Protein AF-0000000069552627 (afdb_homodimer)

Radius of gyration: 21.34 Å; Cα contacts (8 Å, |Δi|>4): 220; chains: 2; bounding box: 32×70×34 Å

Solvent-accessible surface area (backbone atoms only — not comparable to full-atom values): 12760 Å² total; per-residue (Å²): 133,79,72,45,69,69,44,50,50,46,43,47,53,51,44,44,67,75,66,51,50,62,68,59,50,42,51,56,43,34,72,68,47,46,91,66,36,77,48,50,28,58,49,42,53,52,48,50,33,66,66,38,87,72,52,61,59,86,72,48,80,53,94,79,60,74,70,79,60,82,32,76,62,51,48,49,49,55,51,48,48,52,68,72,33,89,87,67,45,62,62,52,51,12,60,42,44,70,46,53,53,67,57,46,48,60,68,78,102,134,78,72,46,69,69,43,49,49,46,41,48,52,52,44,44,69,74,66,50,49,63,69,56,49,42,53,56,43,34,70,66,47,47,91,67,36,78,49,52,27,59,51,43,52,52,48,51,32,65,67,41,82,73,53,63,59,86,71,50,82,53,94,80,62,74,71,80,60,83,33,75,62,51,47,49,48,53,51,48,49,52,66,72,35,88,87,64,46,61,63,53,50,12,60,41,45,71,46,55,54,65,57,46,48,60,67,77,102

Structure (mmCIF, N/CA/C/O backbone):
data_AF-0000000069552627-model_v1
#
loop_
_entity.id
_entity.type
_entity.pdbx_description
1 polymer 'Mos1 transposase HTH domain-containing protein'
#
loop_
_atom_site.group_PDB
_atom_site.id
_atom_site.type_symbol
_atom_site.label_atom_id
_atom_site.label_alt_id
_atom_site.label_comp_id
_atom_site.label_asym_id
_atom_site.label_entity_id
_atom_site.label_seq_id
_atom_site.pdbx_PDB_ins_code
_atom_site.Cartn_x
_atom_site.Cartn_y
_atom_site.Cartn_z
_atom_site.occupancy
_atom_site.B_iso_or_equiv
_atom_site.auth_seq_id
_atom_site.auth_comp_id
_atom_site.auth_asym_id
_atom_site.auth_atom_id
_atom_site.pdbx_PDB_model_num
ATOM 1 N N . MET A 1 1 ? 6.473 -7.008 9.039 1 82.56 1 MET A N 1
ATOM 2 C CA . MET A 1 1 ? 6.031 -5.887 8.219 1 82.56 1 MET A CA 1
ATOM 3 C C . MET A 1 1 ? 7.078 -4.777 8.203 1 82.56 1 MET A C 1
ATOM 5 O O . MET A 1 1 ? 7.762 -4.547 9.195 1 82.56 1 MET A O 1
ATOM 9 N N . ASP A 1 2 ? 7.375 -4.203 7.043 1 87.31 2 ASP A N 1
ATOM 10 C CA . ASP A 1 2 ? 8.312 -3.102 6.859 1 87.31 2 ASP A CA 1
ATOM 11 C C . ASP A 1 2 ? 7.672 -1.768 7.238 1 87.31 2 ASP A C 1
ATOM 13 O O . ASP A 1 2 ? 6.738 -1.31 6.578 1 87.31 2 ASP A O 1
ATOM 17 N N . PHE A 1 3 ? 8.203 -1.155 8.344 1 89.44 3 PHE A N 1
ATOM 18 C CA . PHE A 1 3 ? 7.602 0.06 8.883 1 89.44 3 PHE A CA 1
ATOM 19 C C . PHE A 1 3 ? 8.406 1.288 8.469 1 89.44 3 PHE A C 1
ATOM 21 O O . PHE A 1 3 ? 8.148 2.395 8.945 1 89.44 3 PHE A O 1
ATOM 28 N N . SER A 1 4 ? 9.289 1.076 7.59 1 92.5 4 SER A N 1
ATOM 29 C CA . SER A 1 4 ? 10.164 2.176 7.195 1 92.5 4 SER A CA 1
ATOM 30 C C . SER A 1 4 ? 9.383 3.293 6.516 1 92.5 4 SER A C 1
ATOM 32 O O . SER A 1 4 ? 8.297 3.061 5.984 1 92.5 4 SER A O 1
ATOM 34 N N . ARG A 1 5 ? 9.984 4.52 6.535 1 90.44 5 ARG A N 1
ATOM 35 C CA . ARG A 1 5 ? 9.367 5.672 5.883 1 90.44 5 ARG A CA 1
ATOM 36 C C . ARG A 1 5 ? 9.164 5.41 4.395 1 90.44 5 ARG A C 1
ATOM 38 O O . ARG A 1 5 ? 8.141 5.793 3.828 1 90.44 5 ARG A O 1
ATOM 45 N N . SER A 1 6 ? 10.203 4.777 3.846 1 91.81 6 SER A N 1
ATOM 46 C CA . SER A 1 6 ? 10.117 4.48 2.42 1 91.81 6 SER A CA 1
ATOM 47 C C . SER A 1 6 ? 8.961 3.537 2.119 1 91.81 6 SER A C 1
ATOM 49 O O . SER A 1 6 ? 8.234 3.73 1.144 1 91.81 6 SER A O 1
ATOM 51 N N . ALA A 1 7 ? 8.75 2.555 2.945 1 93.75 7 ALA A N 1
ATOM 52 C CA . ALA A 1 7 ? 7.641 1.615 2.777 1 93.75 7 ALA A CA 1
ATOM 53 C C . ALA A 1 7 ? 6.297 2.322 2.91 1 93.75 7 ALA A C 1
ATOM 55 O O . ALA A 1 7 ? 5.391 2.1 2.105 1 93.75 7 ALA A O 1
ATOM 56 N N . GLN A 1 8 ? 6.238 3.16 3.879 1 95.69 8 GLN A N 1
ATOM 57 C CA . GLN A 1 8 ? 4.973 3.855 4.105 1 95.69 8 GLN A CA 1
ATOM 58 C C . GLN A 1 8 ? 4.664 4.816 2.959 1 95.69 8 GLN A C 1
ATOM 60 O O . GLN A 1 8 ? 3.502 4.98 2.582 1 95.69 8 GLN A O 1
ATOM 65 N N . ARG A 1 9 ? 5.703 5.395 2.41 1 93.19 9 ARG A N 1
ATOM 66 C CA . ARG A 1 9 ? 5.492 6.25 1.244 1 93.19 9 ARG A CA 1
ATOM 67 C C . ARG A 1 9 ? 4.934 5.449 0.073 1 93.19 9 ARG A C 1
ATOM 69 O O . ARG A 1 9 ? 4.07 5.938 -0.662 1 93.19 9 ARG A O 1
ATOM 76 N N . THR A 1 10 ? 5.418 4.23 -0.067 1 94.81 10 THR A N 1
ATOM 77 C CA . THR A 1 10 ? 4.914 3.346 -1.108 1 94.81 10 THR A CA 1
ATOM 78 C C . THR A 1 10 ? 3.43 3.057 -0.9 1 94.81 10 THR A C 1
ATOM 80 O O . THR A 1 10 ? 2.65 3.072 -1.854 1 94.81 10 THR A O 1
ATOM 83 N N . VAL A 1 11 ? 3.053 2.824 0.255 1 97.06 11 VAL A N 1
ATOM 84 C CA . VAL A 1 11 ? 1.663 2.539 0.6 1 97.06 11 VAL A CA 1
ATOM 85 C C . VAL A 1 11 ? 0.797 3.764 0.311 1 97.06 11 VAL A C 1
ATOM 87 O O . VAL A 1 11 ? -0.294 3.641 -0.252 1 97.06 11 VAL A O 1
ATOM 90 N N . ILE A 1 12 ? 1.32 5.004 0.637 1 94.81 12 ILE A N 1
ATOM 91 C CA . ILE A 1 12 ? 0.588 6.234 0.358 1 94.81 12 ILE A CA 1
ATOM 92 C C . ILE A 1 12 ? 0.344 6.359 -1.145 1 94.81 12 ILE A C 1
ATOM 94 O O . ILE A 1 12 ? -0.77 6.668 -1.575 1 94.81 12 ILE A O 1
ATOM 98 N N . GLN A 1 13 ? 1.341 6.09 -1.901 1 94.69 13 GLN A N 1
ATOM 99 C CA . GLN A 1 13 ? 1.238 6.188 -3.354 1 94.69 13 GLN A CA 1
ATOM 100 C C . GLN A 1 13 ? 0.184 5.23 -3.898 1 94.69 13 GLN A C 1
ATOM 102 O O . GLN A 1 13 ? -0.601 5.594 -4.777 1 94.69 13 GLN A O 1
ATOM 107 N N . PHE A 1 14 ? 0.115 4.066 -3.352 1 96 14 PHE A N 1
ATOM 108 C CA . PHE A 1 14 ? -0.833 3.051 -3.791 1 96 14 PHE A CA 1
ATOM 109 C C . PHE A 1 14 ? -2.26 3.443 -3.424 1 96 14 PHE A C 1
ATOM 111 O O . PHE A 1 14 ? -3.158 3.396 -4.266 1 96 14 PHE A O 1
ATOM 118 N N . LEU A 1 15 ? -2.463 3.822 -2.201 1 96.88 15 LEU A N 1
ATOM 119 C CA . LEU A 1 15 ? -3.801 4.156 -1.728 1 96.88 15 LEU A CA 1
ATOM 120 C C . LEU A 1 15 ? -4.32 5.414 -2.414 1 96.88 15 LEU A C 1
ATOM 122 O O . LEU A 1 15 ? -5.52 5.527 -2.689 1 96.88 15 LEU A O 1
ATOM 126 N N . ARG A 1 16 ? -3.42 6.363 -2.684 1 91.94 16 ARG A N 1
ATOM 127 C CA . ARG A 1 16 ? -3.809 7.527 -3.469 1 91.94 16 ARG A CA 1
ATOM 128 C C . ARG A 1 16 ? -4.293 7.117 -4.855 1 91.94 16 ARG A C 1
ATOM 130 O O . ARG A 1 16 ? -5.305 7.625 -5.344 1 91.94 16 ARG A O 1
ATOM 137 N N . ALA A 1 17 ? -3.543 6.266 -5.422 1 93.81 17 ALA A N 1
ATOM 138 C CA . ALA A 1 17 ? -3.887 5.801 -6.762 1 93.81 17 ALA A CA 1
ATOM 139 C C . ALA A 1 17 ? -5.246 5.105 -6.766 1 93.81 17 ALA A C 1
ATOM 141 O O . ALA A 1 17 ? -5.945 5.109 -7.781 1 93.81 17 ALA A O 1
ATOM 142 N N . GLU A 1 18 ? -5.602 4.465 -5.68 1 95.06 18 GLU A N 1
ATOM 143 C CA . GLU A 1 18 ? -6.918 3.844 -5.551 1 95.06 18 GLU A CA 1
ATOM 144 C C . GLU A 1 18 ? -8.016 4.898 -5.41 1 95.06 18 GLU A C 1
ATOM 146 O O . GLU A 1 18 ? -9.203 4.574 -5.438 1 95.06 18 GLU A O 1
ATOM 151 N N . GLY A 1 19 ? -7.609 6.16 -5.164 1 89.25 19 GLY A N 1
ATOM 152 C CA . GLY A 1 19 ? -8.562 7.258 -5.062 1 89.25 19 GLY A CA 1
ATOM 153 C C . GLY A 1 19 ? -8.914 7.605 -3.627 1 89.25 19 GLY A C 1
ATOM 154 O O . GLY A 1 19 ? -9.883 8.328 -3.381 1 89.25 19 GLY A O 1
ATOM 155 N N . GLU A 1 20 ? -8.156 7.086 -2.744 1 90.94 20 GLU A N 1
ATOM 156 C CA . GLU A 1 20 ? -8.484 7.328 -1.343 1 90.94 20 GLU A CA 1
ATOM 157 C C . GLU A 1 20 ? -8.102 8.75 -0.924 1 90.94 20 GLU A C 1
ATOM 159 O O . GLU A 1 20 ? -7.059 9.266 -1.339 1 90.94 20 GLU A O 1
ATOM 164 N N . HIS A 1 21 ? -8.875 9.328 0.009 1 85.38 21 HIS A N 1
ATOM 165 C CA . HIS A 1 21 ? -8.578 10.625 0.602 1 85.38 21 HIS A CA 1
ATOM 166 C C . HIS A 1 21 ? -7.617 10.492 1.776 1 85.38 21 HIS A C 1
ATOM 168 O O . HIS A 1 21 ? -7.461 9.398 2.332 1 85.38 21 HIS A O 1
ATOM 174 N N . VAL A 1 22 ? -7.02 11.609 2.098 1 83.81 22 VAL A N 1
ATOM 175 C CA . VAL A 1 22 ? -5.973 11.648 3.113 1 83.81 22 VAL A CA 1
ATOM 176 C C . VAL A 1 22 ? -6.5 11.062 4.422 1 83.81 22 VAL A C 1
ATOM 178 O O . VAL A 1 22 ? -5.805 10.297 5.094 1 83.81 22 VAL A O 1
ATOM 181 N N . SER A 1 23 ? -7.695 11.398 4.734 1 83.94 23 SER A N 1
ATOM 182 C CA . SER A 1 23 ? -8.266 10.922 5.992 1 83.94 23 SER A CA 1
ATOM 183 C C . SER A 1 23 ? -8.375 9.406 6.012 1 83.94 23 SER A C 1
ATOM 185 O O . SER A 1 23 ? -8.07 8.766 7.023 1 83.94 23 SER A O 1
ATOM 187 N N . GLN A 1 24 ? -8.852 8.828 4.93 1 90.94 24 GLN A N 1
ATOM 188 C CA . GLN A 1 24 ? -8.984 7.383 4.828 1 90.94 24 GLN A CA 1
ATOM 189 C C . GLN A 1 24 ? -7.621 6.703 4.789 1 90.94 24 GLN A C 1
ATOM 191 O O . GLN A 1 24 ? -7.43 5.645 5.395 1 90.94 24 GLN A O 1
ATOM 196 N N . ILE A 1 25 ? -6.668 7.34 4.09 1 95 25 ILE A N 1
ATOM 197 C CA . ILE A 1 25 ? -5.312 6.805 4.035 1 95 25 ILE A CA 1
ATOM 198 C C . ILE A 1 25 ? -4.719 6.75 5.441 1 95 25 ILE A C 1
ATOM 200 O O . ILE A 1 25 ? -4.184 5.723 5.855 1 95 25 ILE A O 1
ATOM 204 N N . TYR A 1 26 ? -4.891 7.816 6.184 1 90.62 26 TYR A N 1
ATOM 205 C CA . TYR A 1 26 ? -4.352 7.883 7.535 1 90.62 26 TYR A CA 1
ATOM 206 C C . TYR A 1 26 ? -4.977 6.816 8.43 1 90.62 26 TYR A C 1
ATOM 208 O O . TYR A 1 26 ? -4.273 6.125 9.164 1 90.62 26 TYR A O 1
ATOM 216 N N . ARG A 1 27 ? -6.234 6.676 8.359 1 93.75 27 ARG A N 1
ATOM 217 C CA . ARG A 1 27 ? -6.941 5.703 9.188 1 93.75 27 ARG A CA 1
ATOM 218 C C . ARG A 1 27 ? -6.438 4.289 8.922 1 93.75 27 ARG A C 1
ATOM 220 O O . ARG A 1 27 ? -6.113 3.555 9.859 1 93.75 27 ARG A O 1
ATOM 227 N N . ARG A 1 28 ? -6.359 3.955 7.66 1 96.25 28 ARG A N 1
ATOM 228 C CA . ARG A 1 28 ? -5.93 2.619 7.258 1 96.25 28 ARG A CA 1
ATOM 229 C C . ARG A 1 28 ? -4.488 2.359 7.672 1 96.25 28 ARG A C 1
ATOM 231 O O . ARG A 1 28 ? -4.172 1.297 8.211 1 96.25 28 ARG A O 1
ATOM 238 N N . MET A 1 29 ? -3.641 3.344 7.469 1 96.69 29 MET A N 1
ATOM 239 C CA . MET A 1 29 ? -2.232 3.188 7.82 1 96.69 29 MET A CA 1
ATOM 240 C C . MET A 1 29 ? -2.053 3.119 9.336 1 96.69 29 MET A C 1
ATOM 242 O O . MET A 1 29 ? -1.238 2.34 9.828 1 96.69 29 MET A O 1
ATOM 246 N N . LYS A 1 30 ? -2.816 3.922 10.055 1 93.5 30 LYS A N 1
ATOM 247 C CA . LYS A 1 30 ? -2.719 3.93 11.508 1 93.5 30 LYS A CA 1
ATOM 248 C C . LYS A 1 30 ? -3.141 2.584 12.094 1 93.5 30 LYS A C 1
ATOM 250 O O . LYS A 1 30 ? -2.547 2.109 13.062 1 93.5 30 LYS A O 1
ATOM 255 N N . GLU A 1 31 ? -4.117 2.023 11.539 1 95.69 31 GLU A N 1
ATOM 256 C CA . GLU A 1 31 ? -4.574 0.712 11.984 1 95.69 31 GLU A CA 1
ATOM 257 C C . GLU A 1 31 ? -3.494 -0.348 11.789 1 95.69 31 GLU A C 1
ATOM 259 O O . GLU A 1 31 ? -3.338 -1.247 12.617 1 95.69 31 GLU A O 1
ATOM 264 N N . VAL A 1 32 ? -2.775 -0.215 10.719 1 95.25 32 VAL A N 1
ATOM 265 C CA . VAL A 1 32 ? -1.799 -1.236 10.359 1 95.25 32 VAL A CA 1
ATOM 266 C C . VAL A 1 32 ? -0.466 -0.942 11.039 1 95.25 32 VAL A C 1
ATOM 268 O O . VAL A 1 32 ? 0.154 -1.838 11.617 1 95.25 32 VAL A O 1
ATOM 271 N N . TYR A 1 33 ? -0.03 0.276 11.008 1 95.06 33 TYR A N 1
ATOM 272 C CA . TYR A 1 33 ? 1.309 0.625 11.477 1 95.06 33 TYR A CA 1
ATOM 273 C C . TYR A 1 33 ? 1.289 1.032 12.945 1 95.06 33 TYR A C 1
ATOM 275 O O . TYR A 1 33 ? 2.336 1.082 13.594 1 95.06 33 TYR A O 1
ATOM 283 N N . GLY A 1 34 ? 0.093 1.379 13.516 1 93.44 34 GLY A N 1
ATOM 284 C CA . GLY A 1 34 ? -0.001 1.764 14.914 1 93.44 34 GLY A CA 1
ATOM 285 C C . GLY A 1 34 ? 0.801 3.008 15.242 1 93.44 34 GLY A C 1
ATOM 286 O O . GLY A 1 34 ? 0.663 4.035 14.578 1 93.44 34 GLY A O 1
ATOM 287 N N . GLU A 1 35 ? 1.738 2.908 16.219 1 91.25 35 GLU A N 1
ATOM 288 C CA . GLU A 1 35 ? 2.502 4.051 16.703 1 91.25 35 GLU A CA 1
ATOM 289 C C . GLU A 1 35 ? 3.613 4.43 15.734 1 91.25 35 GLU A C 1
ATOM 291 O O . GLU A 1 35 ? 4.16 5.531 15.805 1 91.25 35 GLU A O 1
ATOM 296 N N . GLN A 1 36 ? 3.938 3.559 14.828 1 92.88 36 GLN A N 1
ATOM 297 C CA . GLN A 1 36 ? 5.016 3.801 13.875 1 92.88 36 GLN A CA 1
ATOM 298 C C . GLN A 1 36 ? 4.492 4.461 12.602 1 92.88 36 GLN A C 1
ATOM 300 O O . GLN A 1 36 ? 5.254 4.711 11.664 1 92.88 36 GLN A O 1
ATOM 305 N N . CYS A 1 37 ? 3.219 4.754 12.672 1 93.88 37 CYS A N 1
ATOM 306 C CA . CYS A 1 37 ? 2.6 5.363 11.5 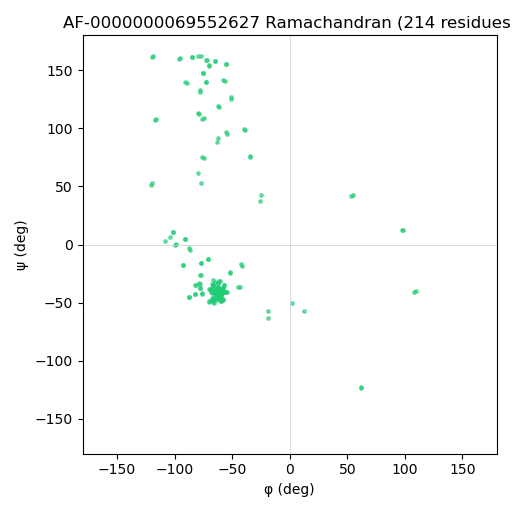1 93.88 37 CYS A CA 1
ATOM 307 C C . CYS A 1 37 ? 3.051 6.809 11.328 1 93.88 37 CYS A C 1
ATOM 309 O O . CYS A 1 37 ? 3.137 7.555 12.305 1 93.88 37 CYS A O 1
ATOM 311 N N . LEU A 1 38 ? 3.297 7.207 10.047 1 89.75 38 LEU A N 1
ATOM 312 C CA . LEU A 1 38 ? 3.525 8.609 9.727 1 89.75 38 LEU A CA 1
ATOM 313 C C . LEU A 1 38 ? 2.361 9.477 10.211 1 89.75 38 LEU A C 1
ATOM 315 O O . LEU A 1 38 ? 1.224 9 10.281 1 89.75 38 LEU A O 1
ATOM 319 N N . SER A 1 39 ? 2.656 10.695 10.438 1 82.19 39 SER A N 1
ATOM 320 C CA . SER A 1 39 ? 1.612 11.625 10.859 1 82.19 39 SER A CA 1
ATOM 321 C C . SER A 1 39 ? 0.664 11.953 9.711 1 82.19 39 SER A C 1
ATOM 323 O O . SER A 1 39 ? 1.031 11.828 8.539 1 82.19 39 SER A O 1
ATOM 325 N N . ARG A 1 40 ? -0.49 12.391 10.125 1 81.19 40 ARG A N 1
ATOM 326 C CA . ARG A 1 40 ? -1.478 12.797 9.125 1 81.19 40 ARG A CA 1
ATOM 327 C C . ARG A 1 40 ? -0.925 13.891 8.219 1 81.19 40 ARG A C 1
ATOM 329 O O . ARG A 1 40 ? -1.186 13.898 7.02 1 81.19 40 ARG A O 1
ATOM 336 N N . PHE A 1 41 ? -0.219 14.805 8.75 1 75.25 41 PHE A N 1
ATOM 337 C CA . PHE A 1 41 ? 0.363 15.906 7.984 1 75.25 41 PHE A CA 1
ATOM 338 C C . PHE A 1 41 ? 1.366 15.383 6.965 1 75.25 41 PHE A C 1
ATOM 340 O O . PHE A 1 41 ? 1.357 15.805 5.805 1 75.25 41 PHE A O 1
ATOM 347 N N . THR A 1 42 ? 2.242 14.484 7.441 1 80.44 42 THR A N 1
ATOM 348 C CA . THR A 1 42 ? 3.242 13.914 6.547 1 80.44 42 THR A CA 1
ATOM 349 C C . THR A 1 42 ? 2.572 13.141 5.414 1 80.44 42 THR A C 1
ATOM 351 O O . THR A 1 42 ? 2.988 13.234 4.258 1 80.44 42 THR A O 1
ATOM 354 N N . ILE A 1 43 ? 1.501 12.391 5.742 1 87.75 43 ILE A N 1
ATOM 355 C CA . ILE A 1 43 ? 0.75 11.648 4.73 1 87.75 43 ILE A CA 1
ATOM 356 C C . ILE A 1 43 ? 0.138 12.625 3.729 1 87.75 43 ILE A C 1
ATOM 358 O O . ILE A 1 43 ? 0.175 12.391 2.52 1 87.75 43 ILE A O 1
ATOM 362 N N . PHE A 1 44 ? -0.368 13.711 4.188 1 80.75 44 PHE A N 1
ATOM 363 C CA . PHE A 1 44 ? -0.931 14.742 3.328 1 80.75 44 PHE A CA 1
ATOM 364 C C . PHE A 1 44 ? 0.119 15.273 2.359 1 80.75 44 PHE A C 1
ATOM 366 O O . PHE A 1 44 ? -0.141 15.398 1.161 1 80.75 44 PHE A O 1
ATOM 373 N N . LEU A 1 45 ? 1.244 15.531 2.908 1 77.38 45 LEU A N 1
ATOM 374 C CA . LEU A 1 45 ? 2.311 16.094 2.086 1 77.38 45 LEU A CA 1
ATOM 375 C C . LEU A 1 45 ? 2.678 15.141 0.952 1 77.38 45 LEU A C 1
ATOM 377 O O . LEU A 1 45 ? 2.826 15.562 -0.197 1 77.38 45 LEU A O 1
ATOM 381 N N . TRP A 1 46 ? 2.863 13.898 1.296 1 85.12 46 TRP A N 1
ATOM 382 C CA . TRP A 1 46 ? 3.266 12.914 0.292 1 85.12 46 TRP A CA 1
ATOM 383 C C . TRP A 1 46 ? 2.135 12.656 -0.695 1 85.12 46 TRP A C 1
ATOM 385 O O . TRP A 1 46 ? 2.381 12.398 -1.877 1 85.12 46 TRP A O 1
ATOM 395 N N . ARG A 1 47 ? 0.939 12.625 -0.196 1 83.88 47 ARG A N 1
ATOM 396 C CA . ARG A 1 47 ? -0.191 12.477 -1.107 1 83.88 47 ARG A CA 1
ATOM 397 C C . ARG A 1 47 ? -0.213 13.602 -2.137 1 83.88 47 ARG A C 1
ATOM 399 O O . ARG A 1 47 ? -0.464 13.367 -3.32 1 83.88 47 ARG A O 1
ATOM 406 N N . GLN A 1 48 ? -0.06 14.805 -1.717 1 76.75 48 GLN A N 1
ATOM 407 C CA . GLN A 1 48 ? -0.002 15.953 -2.611 1 76.75 48 GLN A CA 1
ATOM 408 C C . GLN A 1 48 ? 1.144 15.812 -3.609 1 76.75 48 GLN A C 1
ATOM 410 O O . GLN A 1 48 ? 0.989 16.141 -4.789 1 76.75 48 GLN A O 1
ATOM 415 N N . ARG A 1 49 ? 2.221 15.359 -3.076 1 76.25 49 ARG A N 1
ATOM 416 C CA . ARG A 1 49 ? 3.396 15.18 -3.918 1 76.25 49 ARG A CA 1
ATOM 417 C C . ARG A 1 49 ? 3.107 14.211 -5.062 1 76.25 49 ARG A C 1
ATOM 419 O O . ARG A 1 49 ? 3.549 14.43 -6.191 1 76.25 49 ARG A O 1
ATOM 426 N N . TYR A 1 50 ? 2.451 13.172 -4.746 1 82.56 50 TYR A N 1
ATOM 427 C CA . TYR A 1 50 ? 2.182 12.148 -5.75 1 82.56 50 TYR A CA 1
ATOM 428 C C . TYR A 1 50 ? 1.05 12.578 -6.676 1 82.56 50 TYR A C 1
ATOM 430 O O . TYR A 1 50 ? 0.881 12.023 -7.762 1 82.56 50 TYR A O 1
ATOM 438 N N . GLU A 1 51 ? 0.231 13.398 -6.168 1 71.81 51 GLU A N 1
ATOM 439 C CA . GLU A 1 51 ? -0.768 13.977 -7.059 1 71.81 51 GLU A CA 1
ATOM 440 C C . GLU A 1 51 ? -0.117 14.883 -8.102 1 71.81 51 GLU A C 1
ATOM 442 O O . GLU A 1 51 ? -0.494 14.859 -9.273 1 71.81 51 GLU A O 1
ATOM 447 N N . ALA A 1 52 ? 0.75 15.766 -7.492 1 63.69 52 ALA A N 1
ATOM 448 C CA . ALA A 1 52 ? 1.391 16.734 -8.367 1 63.69 52 ALA A CA 1
ATOM 449 C C . ALA A 1 52 ? 2.566 16.109 -9.117 1 63.69 52 ALA A C 1
ATOM 451 O O . ALA A 1 52 ? 3.373 15.398 -8.523 1 63.69 52 ALA A O 1
ATOM 452 N N . GLY A 1 53 ? 2.59 15.07 -10.008 1 51.09 53 GLY A N 1
ATOM 453 C CA . GLY A 1 53 ? 3.824 14.641 -10.648 1 51.09 53 GLY A CA 1
ATOM 454 C C . GLY A 1 53 ? 5.039 15.422 -10.188 1 51.09 53 GLY A C 1
ATOM 455 O O . GLY A 1 53 ? 6.16 14.922 -10.227 1 51.09 53 GLY A O 1
ATOM 456 N N . ARG A 1 54 ? 5.125 16.734 -10.141 1 45.5 54 ARG A N 1
ATOM 457 C CA . ARG A 1 54 ? 6.277 17.641 -10.117 1 45.5 54 ARG A CA 1
ATOM 458 C C . ARG A 1 54 ? 6.438 18.281 -8.742 1 45.5 54 ARG A C 1
ATOM 460 O O . ARG A 1 54 ? 7.211 19.219 -8.586 1 45.5 54 ARG A O 1
ATOM 467 N N . VAL A 1 55 ? 5.645 17.938 -7.789 1 43.12 55 VAL A N 1
ATOM 468 C CA . VAL A 1 55 ? 5.895 18.891 -6.707 1 43.12 55 VAL A CA 1
ATOM 469 C C . VAL A 1 55 ? 7.223 18.562 -6.031 1 43.12 55 VAL A C 1
ATOM 471 O O . VAL A 1 55 ? 7.508 17.391 -5.742 1 43.12 55 VAL A O 1
ATOM 474 N N . ASN A 1 56 ? 8.164 19.281 -6.18 1 41.62 56 ASN A N 1
ATOM 475 C CA . ASN A 1 56 ? 9.508 19.234 -5.609 1 41.62 56 ASN A CA 1
ATOM 476 C C . ASN A 1 56 ? 9.469 19.203 -4.082 1 41.62 56 ASN A C 1
ATOM 478 O O . ASN A 1 56 ? 8.984 20.156 -3.455 1 41.62 56 ASN A O 1
ATOM 482 N N . ILE A 1 57 ? 9.562 17.953 -3.555 1 45.84 57 ILE A N 1
ATOM 483 C CA . ILE A 1 57 ? 9.633 17.734 -2.115 1 45.84 57 ILE A CA 1
ATOM 484 C C . ILE A 1 57 ? 10.617 18.719 -1.489 1 45.84 57 ILE A C 1
ATOM 486 O O . ILE A 1 57 ? 10.516 19.031 -0.301 1 45.84 57 ILE A O 1
ATOM 490 N N . LYS A 1 58 ? 11.703 18.969 -2.277 1 46.78 58 LYS A N 1
ATOM 491 C CA . LYS A 1 58 ? 12.695 19.891 -1.759 1 46.78 58 LYS A CA 1
ATOM 492 C C . LYS A 1 58 ? 12.039 21.109 -1.103 1 46.78 58 LYS A C 1
ATOM 494 O O . LYS A 1 58 ? 12.688 21.875 -0.39 1 46.78 58 LYS A O 1
ATOM 499 N N . ASP A 1 59 ? 10.875 21.203 -1.446 1 46.56 59 ASP A N 1
ATOM 500 C CA . ASP A 1 59 ? 10.227 22.344 -0.816 1 46.56 59 ASP A CA 1
ATOM 501 C C . ASP A 1 59 ? 9.648 21.969 0.547 1 46.56 59 ASP A C 1
ATOM 503 O O . ASP A 1 59 ? 9.07 22.812 1.237 1 46.56 59 ASP A O 1
ATOM 507 N N . PHE A 1 60 ? 9.812 20.688 0.804 1 48.41 60 PHE A N 1
ATOM 508 C CA . PHE A 1 60 ? 9.336 20.25 2.109 1 48.41 60 PHE A CA 1
ATOM 509 C C . PHE A 1 60 ? 10.328 20.625 3.203 1 48.41 60 PHE A C 1
ATOM 511 O O . PHE A 1 60 ? 11.539 20.469 3.031 1 48.41 60 PHE A O 1
ATOM 518 N N . PRO A 1 61 ? 9.828 21.188 4.266 1 46.53 61 PRO A N 1
ATOM 519 C CA . PRO A 1 61 ? 10.789 21.594 5.297 1 46.53 61 PRO A CA 1
ATOM 520 C C . PRO A 1 61 ? 11.562 20.406 5.879 1 46.53 61 PRO A C 1
ATOM 522 O O . PRO A 1 61 ? 11.016 19.312 5.984 1 46.53 61 PRO A O 1
ATOM 525 N N . ARG A 1 62 ? 12.875 20.297 5.793 1 42.59 62 ARG A N 1
ATOM 526 C CA . ARG A 1 62 ? 13.75 19.312 6.41 1 42.59 62 ARG A CA 1
ATOM 527 C C . ARG A 1 62 ? 13.609 19.328 7.926 1 42.59 62 ARG A C 1
ATOM 529 O O . ARG A 1 62 ? 13.305 20.359 8.523 1 42.59 62 ARG A O 1
ATOM 536 N N . PRO A 1 63 ? 13.672 18.016 8.477 1 40.06 63 PRO A N 1
ATOM 537 C CA . PRO A 1 63 ? 13.781 18.031 9.938 1 40.06 63 PRO A CA 1
ATOM 538 C C . PRO A 1 63 ? 14.906 18.938 10.438 1 40.06 63 PRO A C 1
ATOM 540 O O . PRO A 1 63 ? 16.016 18.922 9.883 1 40.06 63 PRO A O 1
ATOM 543 N N . GLY A 1 64 ? 14.578 19.891 11.375 1 41.25 64 GLY A N 1
ATOM 544 C CA . GLY A 1 64 ? 15.484 20.875 11.945 1 41.25 64 GLY A CA 1
ATOM 545 C C . GLY A 1 64 ? 15.234 22.281 11.445 1 41.25 64 GLY A C 1
ATOM 546 O O . GLY A 1 64 ? 15.844 23.234 11.93 1 41.25 64 GLY A O 1
ATOM 547 N N . GLN A 1 65 ? 14.984 22.375 10.227 1 44.44 65 GLN A N 1
ATOM 548 C CA . GLN A 1 65 ? 14.773 23.75 9.82 1 44.44 65 GLN A CA 1
ATOM 549 C C . GLN A 1 65 ? 13.562 24.359 10.516 1 44.44 65 GLN A C 1
ATOM 551 O O . GLN A 1 65 ? 12.469 23.781 10.484 1 44.44 65 GLN A O 1
ATOM 556 N N . ALA A 1 66 ? 13.727 24.891 11.578 1 42.31 66 ALA A N 1
ATOM 557 C CA . ALA A 1 66 ? 12.859 25.625 12.492 1 42.31 66 ALA A CA 1
ATOM 558 C C . ALA A 1 66 ? 11.609 26.125 11.773 1 42.31 66 ALA A C 1
ATOM 560 O O . ALA A 1 66 ? 10.555 26.312 12.391 1 42.31 66 ALA A O 1
ATOM 561 N N . HIS A 1 67 ? 11.609 26.969 10.609 1 43.5 67 HIS A N 1
ATOM 562 C CA . HIS A 1 67 ? 10.477 27.828 10.266 1 43.5 67 HIS A CA 1
ATOM 563 C C . HIS A 1 67 ? 9.32 27 9.703 1 43.5 67 HIS A C 1
ATOM 565 O O . HIS A 1 67 ? 9.484 26.281 8.719 1 43.5 67 HIS A O 1
ATOM 571 N N . VAL A 1 68 ? 8.641 26.297 10.602 1 47.84 68 VAL A N 1
ATOM 572 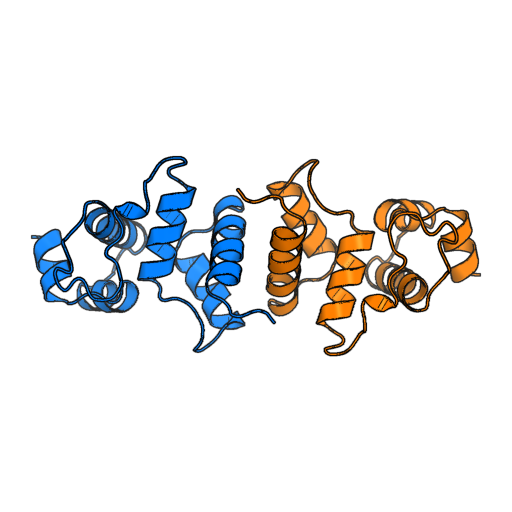C CA . VAL A 1 68 ? 7.355 25.797 10.102 1 47.84 68 VAL A CA 1
ATOM 573 C C . VAL A 1 68 ? 6.852 26.703 8.984 1 47.84 68 VAL A C 1
ATOM 575 O O . VAL A 1 68 ? 6.281 27.766 9.25 1 47.84 68 VAL A O 1
ATOM 578 N N . VAL A 1 69 ? 7.668 27.266 8.078 1 48.28 69 VAL A N 1
ATOM 579 C CA . VAL A 1 69 ? 7.277 28.094 6.938 1 48.28 69 VAL A CA 1
ATOM 580 C C . VAL A 1 69 ? 6.008 27.516 6.301 1 48.28 69 VAL A C 1
ATOM 582 O O . VAL A 1 69 ? 5.965 26.344 5.934 1 48.28 69 VAL A O 1
ATOM 585 N N . ILE A 1 70 ? 4.918 28.266 6.785 1 57.41 70 ILE A N 1
ATOM 586 C CA . ILE A 1 70 ? 3.695 28.203 5.988 1 57.41 70 ILE A CA 1
ATOM 587 C C . ILE A 1 70 ? 4.047 28.109 4.508 1 57.41 70 ILE A C 1
ATOM 589 O O . ILE A 1 70 ? 4.5 29.078 3.904 1 57.41 70 ILE A O 1
ATOM 593 N N . SER A 1 71 ? 4.453 27 4.164 1 66.12 71 SER A N 1
ATOM 594 C CA . SER A 1 71 ? 4.664 26.797 2.736 1 66.12 71 SER A CA 1
ATOM 595 C C . SER A 1 71 ? 3.34 26.578 2.008 1 66.12 71 SER A C 1
ATOM 597 O O . SER A 1 71 ? 2.283 26.5 2.639 1 66.12 71 SER A O 1
ATOM 599 N N . SER A 1 72 ? 3.488 26.781 0.717 1 71.62 72 SER A N 1
ATOM 600 C CA . SER A 1 72 ? 2.32 26.531 -0.118 1 71.62 72 SER A CA 1
ATOM 601 C C . SER A 1 72 ? 1.745 25.141 0.15 1 71.62 72 SER A C 1
ATOM 603 O O . SER A 1 72 ? 0.528 24.953 0.122 1 71.62 72 SER A O 1
ATOM 605 N N . ALA A 1 73 ? 2.625 24.328 0.637 1 69.31 73 ALA A N 1
ATOM 606 C CA . ALA A 1 73 ? 2.182 22.969 0.913 1 69.31 73 ALA A CA 1
ATOM 607 C C . ALA A 1 73 ? 1.349 22.906 2.189 1 69.31 73 ALA A C 1
ATOM 609 O O . ALA A 1 73 ? 0.324 22.234 2.24 1 69.31 73 ALA A O 1
ATOM 610 N N . THR A 1 74 ? 1.875 23.672 3.184 1 74.25 74 THR A N 1
ATOM 611 C CA . THR A 1 74 ? 1.147 23.688 4.445 1 74.25 74 THR A CA 1
ATOM 612 C C . THR A 1 74 ? -0.228 24.328 4.27 1 74.25 74 THR A C 1
ATOM 614 O O . THR A 1 74 ? -1.228 23.812 4.773 1 74.25 74 THR A O 1
ATOM 617 N N . ILE A 1 75 ? -0.198 25.344 3.523 1 76.31 75 ILE A N 1
ATOM 618 C CA . ILE A 1 75 ? -1.451 26.047 3.271 1 76.31 75 ILE A CA 1
ATOM 619 C C . ILE A 1 75 ? -2.424 25.125 2.545 1 76.31 75 ILE A C 1
ATOM 621 O O . ILE A 1 75 ? -3.596 25.031 2.92 1 76.31 75 ILE A O 1
ATOM 625 N N . SER A 1 76 ? -1.896 24.438 1.564 1 74.56 76 SER A N 1
ATOM 626 C CA . SER A 1 76 ? -2.727 23.516 0.795 1 74.56 76 SER A CA 1
ATOM 627 C C . SER A 1 76 ? -3.277 22.391 1.676 1 74.56 76 SER A C 1
ATOM 629 O O . SER A 1 76 ? -4.434 22 1.532 1 74.56 76 SER A O 1
ATOM 631 N N . ALA A 1 77 ? -2.457 22.031 2.529 1 77.44 77 ALA A N 1
ATOM 632 C CA . ALA A 1 77 ? -2.861 20.953 3.418 1 77.44 77 ALA A CA 1
ATOM 633 C C . ALA A 1 77 ? -3.988 21.391 4.348 1 77.44 77 ALA A C 1
ATOM 635 O O . ALA A 1 77 ? -4.961 20.656 4.547 1 77.44 77 ALA A O 1
ATOM 636 N N . VAL A 1 78 ? -3.785 22.531 4.895 1 78.62 78 VAL A N 1
ATOM 637 C CA . VAL A 1 78 ? -4.809 23.094 5.777 1 78.62 78 VAL A CA 1
ATOM 638 C C . VAL A 1 78 ? -6.117 23.266 5.008 1 78.62 78 VAL A C 1
ATOM 640 O O . VAL A 1 78 ? -7.18 22.859 5.48 1 78.62 78 VAL A O 1
ATOM 643 N N . ASP A 1 79 ? -6 23.719 3.84 1 78.62 79 ASP A N 1
ATOM 644 C CA . ASP A 1 79 ? -7.168 23.969 3.002 1 78.62 79 ASP A CA 1
ATOM 645 C C . ASP A 1 79 ? -7.895 22.656 2.676 1 78.62 79 ASP A C 1
ATOM 647 O O . ASP A 1 79 ? -9.125 22.609 2.701 1 78.62 79 ASP A O 1
ATOM 651 N N . GLU A 1 80 ? -7.129 21.75 2.332 1 77.94 80 GLU A N 1
ATOM 652 C CA . GLU A 1 80 ? -7.711 20.469 1.969 1 77.94 80 GLU A CA 1
ATOM 653 C C . GLU A 1 80 ? -8.453 19.844 3.148 1 77.94 80 GLU A C 1
ATOM 655 O O . GLU A 1 80 ? -9.547 19.297 2.982 1 77.94 80 GLU A O 1
ATOM 660 N N . LEU A 1 81 ? -7.926 19.906 4.285 1 76.81 81 LEU A N 1
ATOM 661 C CA . LEU A 1 81 ? -8.562 19.344 5.469 1 76.81 81 LEU A CA 1
ATOM 662 C C . LEU A 1 81 ? -9.883 20.047 5.762 1 76.81 81 LEU A C 1
ATOM 664 O O . LEU A 1 81 ? -10.867 19.391 6.129 1 76.81 81 LEU A O 1
ATOM 668 N N . ILE A 1 82 ? -9.773 21.297 5.59 1 78.25 82 ILE A N 1
ATOM 669 C CA . ILE A 1 82 ? -10.977 22.094 5.812 1 78.25 82 ILE A CA 1
ATOM 670 C C . ILE A 1 82 ? -12.062 21.672 4.824 1 78.25 82 ILE A C 1
ATOM 672 O O . ILE A 1 82 ? -13.234 21.578 5.188 1 78.25 82 ILE A O 1
ATOM 676 N N . ARG A 1 83 ? -11.609 21.312 3.697 1 75.75 83 ARG A N 1
ATOM 677 C CA . ARG A 1 83 ? -12.547 20.938 2.648 1 75.75 83 ARG A CA 1
ATOM 678 C C . ARG A 1 83 ? -13.086 19.531 2.879 1 75.75 83 ARG A C 1
ATOM 680 O O . ARG A 1 83 ? -14.258 19.25 2.588 1 75.75 83 ARG A O 1
ATOM 687 N N . GLN A 1 84 ? -12.352 18.766 3.367 1 71.44 84 GLN A N 1
ATOM 688 C CA . GLN A 1 84 ? -12.711 17.359 3.523 1 71.44 84 GLN A CA 1
ATOM 689 C C . GLN A 1 84 ? -13.578 17.156 4.762 1 71.44 84 GLN A C 1
ATOM 691 O O . GLN A 1 84 ? -14.453 16.281 4.773 1 71.44 84 GLN A O 1
ATOM 696 N N . ILE A 1 85 ? -13.289 17.969 5.812 1 66.75 85 ILE A N 1
ATOM 697 C CA . ILE A 1 85 ? -13.977 17.766 7.078 1 66.75 85 ILE A CA 1
ATOM 698 C C . ILE A 1 85 ? -14.812 19 7.418 1 66.75 85 ILE A C 1
ATOM 700 O O . ILE A 1 85 ? -14.266 20.078 7.633 1 66.75 85 ILE A O 1
ATOM 704 N N . GLN A 1 86 ? -16.047 18.859 7.289 1 70.81 86 GLN A N 1
ATOM 705 C CA . GLN A 1 86 ? -17 19.953 7.414 1 70.81 86 GLN A CA 1
ATOM 706 C C . GLN A 1 86 ? -16.828 20.672 8.75 1 70.81 86 GLN A C 1
ATOM 708 O O . GLN A 1 86 ? -16.859 21.906 8.805 1 70.81 86 GLN A O 1
ATOM 713 N N . ARG A 1 87 ? -16.594 19.906 9.93 1 76.94 87 ARG A N 1
ATOM 714 C CA . ARG A 1 87 ? -16.562 20.531 11.25 1 76.94 87 ARG A CA 1
ATOM 715 C C . ARG A 1 87 ? -15.211 20.312 11.93 1 76.94 87 ARG A C 1
ATOM 717 O O . ARG A 1 87 ? -15.156 19.953 13.102 1 76.94 87 ARG A O 1
ATOM 724 N N . ILE A 1 88 ? -14.234 20.672 11.094 1 79.94 88 ILE A N 1
ATOM 725 C CA . ILE A 1 88 ? -12.914 20.484 11.68 1 79.94 88 ILE A CA 1
ATOM 726 C C . ILE A 1 88 ? -12.492 21.75 12.43 1 79.94 88 ILE A C 1
ATOM 728 O O . ILE A 1 88 ? -12.773 22.859 11.984 1 79.94 88 ILE A O 1
ATOM 732 N N . THR A 1 89 ? -11.867 21.562 13.609 1 83.38 89 THR A N 1
ATOM 733 C CA . THR A 1 89 ? -11.406 22.688 14.406 1 83.38 89 THR A CA 1
ATOM 734 C C . THR A 1 89 ? -9.938 22.984 14.133 1 83.38 89 THR A C 1
ATOM 736 O O . THR A 1 89 ? -9.211 22.125 13.617 1 83.38 89 THR A O 1
ATOM 739 N N . THR A 1 90 ? -9.609 24.266 14.516 1 87 90 THR A N 1
ATOM 740 C CA . THR A 1 90 ? -8.211 24.656 14.367 1 87 90 THR A CA 1
ATOM 741 C C . THR A 1 90 ? -7.301 23.703 15.156 1 87 90 THR A C 1
ATOM 743 O O . THR A 1 90 ? -6.211 23.359 14.703 1 87 90 THR A O 1
ATOM 746 N N . ARG A 1 91 ? -7.793 23.266 16.234 1 84.12 91 ARG A N 1
ATOM 747 C CA . ARG A 1 91 ? -7.023 22.344 17.062 1 84.12 91 ARG A CA 1
ATOM 748 C C . ARG A 1 91 ? -6.859 20.984 16.375 1 84.12 91 ARG A C 1
ATOM 750 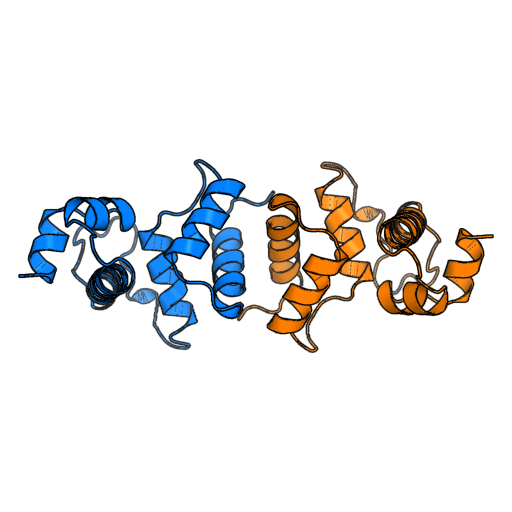O O . ARG A 1 91 ? -5.766 20.406 16.375 1 84.12 91 ARG A O 1
ATOM 757 N N . GLU A 1 92 ? -7.863 20.562 15.781 1 79.56 92 GLU A N 1
ATOM 758 C CA . GLU A 1 92 ? -7.828 19.281 15.086 1 79.56 92 GLU A CA 1
ATOM 759 C C . GLU A 1 92 ? -6.898 19.328 13.867 1 79.56 92 GLU A C 1
ATOM 761 O O . GLU A 1 92 ? -6.156 18.391 13.609 1 79.56 92 GLU A O 1
ATOM 766 N N . ILE A 1 93 ? -6.996 20.453 13.211 1 81.25 93 ILE A N 1
ATOM 767 C CA . ILE A 1 93 ? -6.121 20.625 12.055 1 81.25 93 ILE A CA 1
ATOM 768 C C . ILE A 1 93 ? -4.66 20.594 12.508 1 81.25 93 ILE A C 1
ATOM 770 O O . ILE A 1 93 ? -3.834 19.922 11.898 1 81.25 93 ILE A O 1
ATOM 774 N N . ALA A 1 94 ? -4.43 21.25 13.633 1 80.19 94 ALA A N 1
ATOM 775 C CA . ALA A 1 94 ? -3.076 21.328 14.172 1 80.19 94 ALA A CA 1
ATOM 776 C C . ALA A 1 94 ? -2.553 19.938 14.547 1 80.19 94 ALA A C 1
ATOM 778 O O . ALA A 1 94 ? -1.415 19.594 14.219 1 80.19 94 ALA A O 1
ATOM 779 N N . VAL A 1 95 ? -3.408 19.219 15.141 1 73.81 95 VAL A N 1
ATOM 780 C CA . VAL A 1 95 ? -3.039 17.875 15.578 1 73.81 95 VAL A CA 1
ATOM 781 C C . VAL A 1 95 ? -2.812 16.984 14.359 1 73.81 95 VAL A C 1
ATOM 783 O O . VAL A 1 95 ? -1.806 16.281 14.281 1 73.81 95 VAL A O 1
ATOM 786 N N . GLU A 1 96 ? -3.736 17.062 13.469 1 71.69 96 GLU A N 1
ATOM 787 C CA . GLU A 1 96 ? -3.707 16.188 12.297 1 71.69 96 GLU A CA 1
ATOM 788 C C . GLU A 1 96 ? -2.463 16.453 11.453 1 71.69 96 GLU A C 1
ATOM 790 O O . GLU A 1 96 ? -1.877 15.508 10.906 1 71.69 96 GLU A O 1
ATOM 795 N N . LEU A 1 97 ? -2.102 17.672 11.367 1 74.25 97 LEU A N 1
ATOM 796 C CA . LEU A 1 97 ? -0.991 18.031 10.492 1 74.25 97 LEU A CA 1
ATOM 797 C C . LEU A 1 97 ? 0.299 18.203 11.289 1 74.25 97 LEU A C 1
ATOM 799 O O . LEU A 1 97 ? 1.36 18.453 10.711 1 74.25 97 LEU A O 1
ATOM 803 N N . SER A 1 98 ? 0.175 18 12.633 1 71.62 98 SER A N 1
ATOM 804 C CA . SER A 1 98 ? 1.309 18.141 13.539 1 71.62 98 SER A CA 1
ATOM 805 C C . SER A 1 98 ? 1.957 19.516 13.391 1 71.62 98 SER A C 1
ATOM 807 O O . SER A 1 98 ? 3.18 19.625 13.258 1 71.62 98 SER A O 1
ATOM 809 N N . ILE A 1 99 ? 1.185 20.531 13.281 1 73.94 99 ILE A N 1
ATOM 810 C CA . ILE A 1 99 ? 1.63 21.922 13.289 1 73.94 99 ILE A CA 1
ATOM 811 C C . ILE A 1 99 ? 0.976 22.656 14.445 1 73.94 99 ILE A C 1
ATOM 813 O O . ILE A 1 99 ? 0.061 22.141 15.094 1 73.94 99 ILE A O 1
ATOM 817 N N . SER A 1 100 ? 1.57 23.781 14.781 1 78.38 100 SER A N 1
ATOM 818 C CA . SER A 1 100 ? 1.042 24.531 15.914 1 78.38 100 SER A CA 1
ATOM 819 C C . SER A 1 100 ? -0.31 25.156 15.586 1 78.38 100 SER A C 1
ATOM 821 O O . SER A 1 100 ? -0.59 25.453 14.422 1 78.38 100 SER A O 1
ATOM 823 N N . LYS A 1 101 ? -1.101 25.375 16.625 1 84.06 101 LYS A N 1
ATOM 824 C CA . LYS A 1 101 ? -2.367 26.078 16.469 1 84.06 101 LYS A CA 1
ATOM 825 C C . LYS A 1 101 ? -2.15 27.469 15.875 1 84.06 101 LYS A C 1
ATOM 827 O O . LYS A 1 101 ? -2.973 27.953 15.094 1 84.06 101 LYS A O 1
ATOM 832 N N . GLY A 1 102 ? -1.095 28.047 16.281 1 81 102 GLY A N 1
ATOM 833 C CA . GLY A 1 102 ? -0.766 29.359 15.758 1 81 102 GLY A CA 1
ATOM 834 C C . GLY A 1 102 ? -0.557 29.375 14.25 1 81 102 GLY A C 1
ATOM 835 O O . GLY A 1 102 ? -1.022 30.281 13.555 1 81 102 GLY A O 1
ATOM 836 N N . THR A 1 103 ? 0.037 28.375 13.789 1 78.19 103 THR A N 1
ATOM 837 C CA . THR A 1 103 ? 0.263 28.25 12.352 1 78.19 103 THR A CA 1
ATOM 838 C C . THR A 1 103 ? -1.062 28.094 11.609 1 78.19 103 THR A C 1
ATOM 840 O O . THR A 1 103 ? -1.272 28.734 10.578 1 78.19 103 THR A O 1
ATOM 843 N N . VAL A 1 104 ? -1.897 27.344 12.156 1 82.56 104 VAL A N 1
ATOM 844 C CA . VAL A 1 104 ? -3.211 27.156 11.547 1 82.56 104 VAL A CA 1
ATOM 845 C C . VAL A 1 104 ? -3.971 28.484 11.539 1 82.56 104 VAL A C 1
ATOM 847 O O . VAL A 1 104 ? -4.574 28.844 10.523 1 82.56 104 VAL A O 1
ATOM 850 N N . HIS A 1 105 ? -3.857 29.188 12.594 1 82.25 105 HIS A N 1
ATOM 851 C CA . HIS A 1 105 ? -4.527 30.484 12.695 1 82.25 105 HIS A CA 1
ATOM 852 C C . HIS A 1 105 ? -3.994 31.453 11.656 1 82.25 105 HIS A C 1
ATOM 854 O O . HIS A 1 105 ? -4.762 32.219 11.062 1 82.25 105 HIS A O 1
ATOM 860 N N . HIS A 1 106 ? -2.76 31.328 11.469 1 80.38 106 HIS A N 1
ATOM 861 C CA . HIS A 1 106 ? -2.111 32.219 10.516 1 80.38 106 HIS A CA 1
ATOM 862 C C . HIS A 1 106 ? -2.598 31.953 9.094 1 80.38 106 HIS A C 1
ATOM 864 O O . HIS A 1 106 ? -2.74 32.875 8.297 1 80.38 106 HIS A O 1
ATOM 870 N N . ILE A 1 107 ? -2.916 30.844 8.844 1 79.69 107 ILE A N 1
ATOM 871 C CA . ILE A 1 107 ? -3.318 30.422 7.5 1 79.69 107 ILE A CA 1
ATOM 872 C C . ILE A 1 107 ? -4.785 30.766 7.27 1 79.69 107 ILE A C 1
ATOM 874 O O . ILE A 1 107 ? -5.16 31.234 6.188 1 79.69 107 ILE A O 1
ATOM 878 N N . ILE A 1 108 ? -5.621 30.547 8.195 1 81.19 108 ILE A N 1
ATOM 879 C CA . ILE A 1 108 ? -7.062 30.719 8.031 1 81.19 108 ILE A CA 1
ATOM 880 C C . ILE A 1 108 ? -7.414 32.188 8.102 1 81.19 108 ILE A C 1
ATOM 882 O O . ILE A 1 108 ? -8.359 32.656 7.449 1 81.19 108 ILE A O 1
ATOM 886 N N . HIS A 1 109 ? -6.773 32.938 8.93 1 68.94 109 HIS A N 1
ATOM 887 C CA . HIS A 1 109 ? -7.055 34.344 9.094 1 68.94 109 HIS A CA 1
ATOM 888 C C . HIS A 1 109 ? -5.941 35.219 8.508 1 68.94 109 HIS A C 1
ATOM 890 O O . HIS A 1 109 ? -6.203 36.25 7.91 1 68.94 109 HIS A O 1
ATOM 896 N N . MET B 1 1 ? 4.051 6.93 -10.094 1 83 1 MET B N 1
ATOM 897 C CA . MET B 1 1 ? 3.887 5.785 -9.203 1 83 1 MET B CA 1
ATOM 898 C C . MET B 1 1 ? 5.031 4.793 -9.375 1 83 1 MET B C 1
ATOM 900 O O . MET B 1 1 ? 5.543 4.617 -10.484 1 83 1 MET B O 1
ATOM 904 N N . ASP B 1 2 ? 5.582 4.266 -8.297 1 87.56 2 ASP B N 1
ATOM 905 C CA . ASP B 1 2 ? 6.648 3.271 -8.281 1 87.56 2 ASP B CA 1
ATOM 906 C C . ASP B 1 2 ? 6.102 1.874 -8.562 1 87.56 2 ASP B C 1
ATOM 908 O O . ASP B 1 2 ? 5.352 1.322 -7.754 1 87.56 2 ASP B O 1
ATOM 912 N N . PHE B 1 3 ? 6.496 1.317 -9.742 1 89.62 3 PHE B N 1
ATOM 913 C CA . PHE B 1 3 ? 5.949 0.039 -10.18 1 89.62 3 PHE B CA 1
ATOM 914 C C . PHE B 1 3 ? 6.938 -1.091 -9.922 1 89.62 3 PHE B C 1
ATOM 916 O O . PHE B 1 3 ? 6.723 -2.225 -10.352 1 89.62 3 PHE B O 1
ATOM 923 N N . SER B 1 4 ? 7.941 -0.777 -9.203 1 92.5 4 SER B N 1
ATOM 924 C CA . SER B 1 4 ? 8.984 -1.771 -8.977 1 92.5 4 SER B CA 1
ATOM 925 C C . SER B 1 4 ? 8.453 -2.961 -8.188 1 92.5 4 SER B C 1
ATOM 927 O O . SER B 1 4 ? 7.457 -2.842 -7.473 1 92.5 4 SER B O 1
ATOM 929 N N . ARG B 1 5 ? 9.172 -4.125 -8.312 1 90.31 5 ARG B N 1
ATOM 930 C CA . ARG B 1 5 ? 8.805 -5.328 -7.574 1 90.31 5 ARG B CA 1
ATOM 931 C C . ARG B 1 5 ? 8.828 -5.074 -6.07 1 90.31 5 ARG B C 1
ATOM 933 O O . ARG B 1 5 ? 7.961 -5.559 -5.34 1 90.31 5 ARG B O 1
ATOM 940 N N . SER B 1 6 ? 9.867 -4.336 -5.703 1 91.81 6 SER B N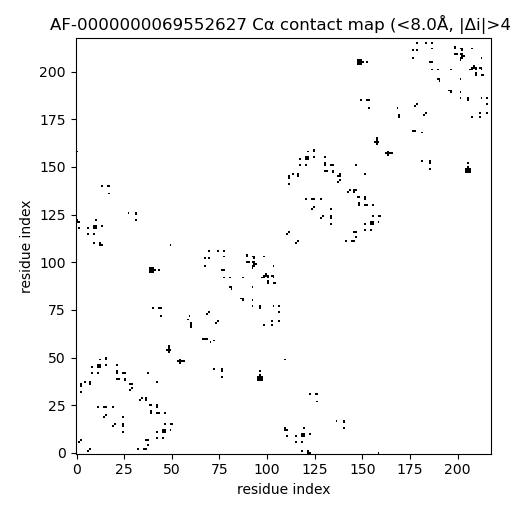 1
ATOM 941 C CA . SER B 1 6 ? 10 -4.035 -4.281 1 91.81 6 SER B CA 1
ATOM 942 C C . SER B 1 6 ? 8.812 -3.221 -3.777 1 91.81 6 SER B C 1
ATOM 944 O O . SER B 1 6 ? 8.289 -3.482 -2.693 1 91.81 6 SER B O 1
ATOM 946 N N . ALA B 1 7 ? 8.359 -2.264 -4.551 1 93.88 7 ALA B N 1
ATOM 947 C CA . ALA B 1 7 ? 7.203 -1.446 -4.184 1 93.88 7 ALA B CA 1
ATOM 948 C C . ALA B 1 7 ? 5.938 -2.295 -4.09 1 93.88 7 ALA B C 1
ATOM 950 O O . ALA B 1 7 ? 5.164 -2.166 -3.139 1 93.88 7 ALA B O 1
ATOM 951 N N . GLN B 1 8 ? 5.797 -3.137 -5.043 1 95.69 8 GLN B N 1
ATOM 952 C CA . GLN B 1 8 ? 4.598 -3.965 -5.059 1 95.69 8 GLN B CA 1
ATOM 953 C C . GLN B 1 8 ? 4.59 -4.941 -3.887 1 95.69 8 GLN B C 1
ATOM 955 O O . GLN B 1 8 ? 3.533 -5.227 -3.314 1 95.69 8 GLN B O 1
ATOM 960 N N . ARG B 1 9 ? 5.762 -5.414 -3.533 1 93.12 9 ARG B N 1
ATOM 961 C CA . ARG B 1 9 ? 5.844 -6.277 -2.357 1 93.12 9 ARG B CA 1
ATOM 962 C C . ARG B 1 9 ? 5.414 -5.531 -1.1 1 93.12 9 ARG B C 1
ATOM 964 O O . ARG B 1 9 ? 4.75 -6.098 -0.231 1 93.12 9 ARG B O 1
ATOM 971 N N . THR B 1 10 ? 5.793 -4.273 -1.027 1 94.69 10 THR B N 1
ATOM 972 C CA . THR B 1 10 ? 5.383 -3.436 0.095 1 94.69 10 THR B CA 1
ATOM 973 C C . THR B 1 10 ? 3.865 -3.307 0.149 1 94.69 10 THR B C 1
ATOM 975 O O . THR B 1 10 ? 3.266 -3.395 1.224 1 94.69 10 THR B O 1
ATOM 978 N N . VAL B 1 11 ? 3.273 -3.129 -0.915 1 97 11 VAL B N 1
ATOM 979 C CA . VAL B 1 11 ? 1.824 -2.994 -1.012 1 97 11 VAL B CA 1
ATOM 980 C C . VAL B 1 11 ? 1.154 -4.301 -0.593 1 97 11 VAL B C 1
ATOM 982 O O . VAL B 1 11 ? 0.17 -4.293 0.15 1 97 11 VAL B O 1
ATOM 985 N N . ILE B 1 12 ? 1.733 -5.473 -1.013 1 94.81 12 ILE B N 1
ATOM 986 C CA . ILE B 1 12 ? 1.195 -6.77 -0.625 1 94.81 12 ILE B CA 1
ATOM 987 C C . ILE B 1 12 ? 1.231 -6.914 0.895 1 94.81 12 ILE B C 1
ATOM 989 O O . ILE B 1 12 ? 0.247 -7.332 1.509 1 94.81 12 ILE B O 1
ATOM 993 N N . GLN B 1 13 ? 2.312 -6.539 1.465 1 94.69 13 GLN B N 1
ATOM 994 C CA . GLN B 1 13 ? 2.473 -6.637 2.912 1 94.69 13 GLN B CA 1
ATOM 995 C C . GLN B 1 13 ? 1.433 -5.789 3.639 1 94.69 13 GLN B C 1
ATOM 997 O O . GLN B 1 13 ? 0.854 -6.227 4.637 1 94.69 13 GLN B O 1
ATOM 1002 N N . PHE B 1 14 ? 1.145 -4.645 3.123 1 95.88 14 PHE B N 1
ATOM 1003 C CA . PHE B 1 14 ? 0.186 -3.729 3.73 1 95.88 14 PHE B CA 1
ATOM 1004 C C . PHE B 1 14 ? -1.232 -4.273 3.611 1 95.88 14 PHE B C 1
ATOM 1006 O O . PHE B 1 14 ? -1.972 -4.312 4.598 1 95.88 14 PHE B O 1
ATOM 1013 N N . LEU B 1 15 ? -1.608 -4.688 2.436 1 96.88 15 LEU B N 1
ATOM 1014 C CA . LEU B 1 15 ? -2.965 -5.164 2.197 1 96.88 15 LEU B CA 1
ATOM 1015 C C . LEU B 1 15 ? -3.225 -6.465 2.951 1 96.88 15 LEU B C 1
ATOM 1017 O O . LEU B 1 15 ? -4.336 -6.699 3.428 1 96.88 15 LEU B O 1
ATOM 1021 N N . ARG B 1 16 ? -2.193 -7.305 3.055 1 92.19 16 ARG B N 1
ATOM 1022 C CA . ARG B 1 16 ? -2.316 -8.5 3.887 1 92.19 16 ARG B CA 1
ATOM 1023 C C . ARG B 1 16 ? -2.592 -8.125 5.34 1 92.19 16 ARG B C 1
ATOM 1025 O O . ARG B 1 16 ? -3.447 -8.734 5.988 1 92.19 16 ARG B O 1
ATOM 1032 N N . ALA B 1 17 ? -1.845 -7.211 5.777 1 93.81 17 ALA B N 1
ATOM 1033 C CA . ALA B 1 17 ? -2 -6.773 7.16 1 93.81 17 ALA B CA 1
ATOM 1034 C C . ALA B 1 17 ? -3.402 -6.219 7.406 1 93.81 17 ALA B C 1
ATOM 1036 O O . ALA B 1 17 ? -3.91 -6.281 8.531 1 93.81 17 ALA B O 1
ATOM 1037 N N . GLU B 1 18 ? -4.012 -5.625 6.402 1 95 18 GLU B N 1
ATOM 1038 C CA . GLU B 1 18 ? -5.387 -5.148 6.504 1 95 18 GLU B CA 1
ATOM 1039 C C . GLU B 1 18 ? -6.371 -6.316 6.551 1 95 18 GLU B C 1
ATOM 1041 O O . GLU B 1 18 ? -7.566 -6.117 6.777 1 95 18 GLU B O 1
ATOM 1046 N N . GLY B 1 19 ? -5.871 -7.535 6.234 1 89.56 19 GLY B N 1
ATOM 1047 C CA . GLY B 1 19 ? -6.707 -8.727 6.289 1 89.56 19 GLY B CA 1
ATOM 1048 C C . GLY B 1 19 ? -7.266 -9.125 4.938 1 89.56 19 GLY B C 1
ATOM 1049 O O . GLY B 1 19 ? -8.18 -9.945 4.855 1 89.56 19 GLY B O 1
ATOM 1050 N N . GLU B 1 20 ? -6.742 -8.547 3.93 1 91.19 20 GLU B N 1
ATOM 1051 C CA . GLU B 1 20 ? -7.281 -8.828 2.604 1 91.19 20 GLU B CA 1
ATOM 1052 C C . GLU B 1 20 ? -6.828 -10.203 2.111 1 91.19 20 GLU B C 1
ATOM 1054 O O . GLU B 1 20 ? -5.684 -10.602 2.336 1 91.19 20 GLU B O 1
ATOM 1059 N N . HIS B 1 21 ? -7.684 -10.867 1.323 1 85.75 21 HIS B N 1
ATOM 1060 C CA . HIS B 1 21 ? -7.363 -12.141 0.68 1 85.75 21 HIS B CA 1
ATOM 1061 C C . HIS B 1 21 ? -6.633 -11.922 -0.642 1 85.75 21 HIS B C 1
ATOM 1063 O O . HIS B 1 21 ? -6.691 -10.828 -1.212 1 85.75 21 HIS B O 1
ATOM 1069 N N . VAL B 1 22 ? -5.98 -12.969 -1.072 1 83.88 22 VAL B N 1
ATOM 1070 C CA . VAL B 1 22 ? -5.125 -12.898 -2.252 1 83.88 22 VAL B CA 1
ATOM 1071 C C . VAL B 1 22 ? -5.93 -12.391 -3.445 1 83.88 22 VAL B C 1
ATOM 1073 O O . VAL B 1 22 ? -5.441 -11.562 -4.223 1 83.88 22 VAL B O 1
ATOM 1076 N N . SER B 1 23 ? -7.105 -12.844 -3.562 1 84.44 23 SER B N 1
ATOM 1077 C CA . SER B 1 23 ? -7.926 -12.453 -4.703 1 84.44 23 SER B CA 1
ATOM 1078 C C . SER B 1 23 ? -8.195 -10.953 -4.695 1 84.44 23 SER B C 1
ATOM 1080 O O . SER B 1 23 ? -8.141 -10.297 -5.738 1 84.44 23 SER B O 1
ATOM 1082 N N . GLN B 1 24 ? -8.547 -10.422 -3.541 1 91.44 24 GLN B N 1
ATOM 1083 C CA . GLN B 1 24 ? -8.812 -8.992 -3.41 1 91.44 24 GLN B CA 1
ATOM 1084 C C . GLN B 1 24 ? -7.543 -8.172 -3.604 1 91.44 24 GLN B C 1
ATOM 1086 O O . GLN B 1 24 ? -7.574 -7.109 -4.223 1 91.44 24 GLN B O 1
ATOM 1091 N N . ILE B 1 25 ? -6.426 -8.695 -3.078 1 95.12 25 ILE B N 1
ATOM 1092 C CA . ILE B 1 25 ? -5.145 -8.016 -3.25 1 95.12 25 ILE B CA 1
ATOM 1093 C C . ILE B 1 25 ? -4.812 -7.914 -4.738 1 95.12 25 ILE B C 1
ATOM 1095 O O . ILE B 1 25 ? -4.465 -6.836 -5.23 1 95.12 25 ILE B O 1
ATOM 1099 N N . TYR B 1 26 ? -4.984 -9 -5.445 1 90.94 26 TYR B N 1
ATOM 1100 C CA . TYR B 1 26 ? -4.676 -9.023 -6.871 1 90.94 26 TYR B CA 1
ATOM 1101 C C . TYR B 1 26 ? -5.555 -8.047 -7.633 1 90.94 26 TYR B C 1
ATOM 1103 O O . TYR B 1 26 ? -5.066 -7.289 -8.477 1 90.94 26 TYR B O 1
ATOM 1111 N N . ARG B 1 27 ? -6.797 -8.031 -7.352 1 94.12 27 ARG B N 1
ATOM 1112 C CA . ARG B 1 27 ? -7.734 -7.148 -8.039 1 94.12 27 ARG B CA 1
ATOM 1113 C C . ARG B 1 27 ? -7.348 -5.688 -7.852 1 94.12 27 ARG B C 1
ATOM 1115 O O . ARG B 1 27 ? -7.27 -4.93 -8.828 1 94.12 27 ARG B O 1
ATOM 1122 N N . ARG B 1 28 ? -7.09 -5.328 -6.617 1 96.38 28 ARG B N 1
ATOM 1123 C CA . ARG B 1 28 ? -6.746 -3.949 -6.285 1 96.38 28 ARG B CA 1
ATOM 1124 C C . ARG B 1 28 ? -5.43 -3.541 -6.938 1 96.38 28 ARG B C 1
ATOM 1126 O O . ARG B 1 28 ? -5.328 -2.453 -7.512 1 96.38 28 ARG B O 1
ATOM 1133 N N . MET B 1 29 ? -4.461 -4.43 -6.883 1 96.81 29 MET B N 1
ATOM 1134 C CA . MET B 1 29 ? -3.158 -4.125 -7.469 1 96.81 29 MET B CA 1
ATOM 1135 C C . MET B 1 29 ? -3.248 -4.055 -8.992 1 96.81 29 MET B C 1
ATOM 1137 O O . MET B 1 29 ? -2.619 -3.199 -9.617 1 96.81 29 MET B O 1
ATOM 1141 N N . LYS B 1 30 ? -4.027 -4.934 -9.586 1 93.81 30 LYS B N 1
ATOM 1142 C CA . LYS B 1 30 ? -4.18 -4.941 -11.039 1 93.81 30 LYS B CA 1
ATOM 1143 C C . LYS B 1 30 ? -4.836 -3.654 -11.523 1 93.81 30 LYS B C 1
ATOM 1145 O O . LYS B 1 30 ? -4.473 -3.129 -12.578 1 93.81 30 LYS B O 1
ATOM 1150 N N . GLU B 1 31 ? -5.758 -3.195 -10.805 1 95.81 31 GLU B N 1
ATOM 1151 C CA . GLU B 1 31 ? -6.426 -1.945 -11.156 1 95.81 31 GLU B CA 1
ATOM 1152 C C . GLU B 1 31 ? -5.449 -0.773 -11.133 1 95.81 31 GLU B C 1
ATOM 1154 O O . GLU B 1 31 ? -5.535 0.129 -11.969 1 95.81 31 GLU B O 1
ATOM 1159 N N . VAL B 1 32 ? -4.551 -0.819 -10.211 1 95.44 32 VAL B N 1
ATOM 1160 C CA . VAL B 1 32 ? -3.643 0.306 -10.016 1 95.44 32 VAL B CA 1
ATOM 1161 C C . VAL B 1 32 ? -2.422 0.15 -10.914 1 95.44 32 VAL B C 1
ATOM 1163 O O . VAL B 1 32 ? -2.01 1.102 -11.586 1 95.44 32 VAL B O 1
ATOM 1166 N N . TYR B 1 33 ? -1.853 -1.014 -10.977 1 95.25 33 TYR B N 1
ATOM 1167 C CA . TYR B 1 33 ? -0.584 -1.22 -11.672 1 95.25 33 TYR B CA 1
ATOM 1168 C C . TYR B 1 33 ? -0.813 -1.642 -13.117 1 95.25 33 TYR B C 1
ATOM 1170 O O . TYR B 1 33 ? 0.104 -1.585 -13.938 1 95.25 33 TYR B O 1
ATOM 1178 N N . GLY B 1 34 ? -2.047 -2.119 -13.461 1 93.62 34 GLY B N 1
ATOM 1179 C CA . GLY B 1 34 ? -2.344 -2.523 -14.828 1 93.62 34 GLY B CA 1
ATOM 1180 C C . GLY B 1 34 ? -1.481 -3.676 -15.305 1 93.62 34 GLY B C 1
ATOM 1181 O O . GLY B 1 34 ? -1.387 -4.707 -14.641 1 93.62 34 GLY B O 1
ATOM 1182 N N . GLU B 1 35 ? -0.739 -3.486 -16.422 1 91.69 35 GLU B N 1
ATOM 1183 C CA . GLU B 1 35 ? 0.048 -4.543 -17.047 1 91.69 35 GLU B CA 1
ATOM 1184 C C . GLU B 1 35 ? 1.347 -4.793 -16.281 1 91.69 35 GLU B C 1
ATOM 1186 O O . GLU B 1 35 ? 1.99 -5.828 -16.469 1 91.69 35 GLU B O 1
ATOM 1191 N N . GLN B 1 36 ? 1.717 -3.877 -15.445 1 93.12 36 GLN B N 1
ATOM 1192 C CA . GLN B 1 36 ? 2.965 -3.992 -14.695 1 93.12 36 GLN B CA 1
ATOM 1193 C C . GLN B 1 36 ? 2.742 -4.695 -13.359 1 93.12 36 GLN B C 1
ATOM 1195 O O . GLN B 1 36 ? 3.676 -4.848 -12.57 1 93.12 36 GLN B O 1
ATOM 1200 N N . CYS B 1 37 ? 1.51 -5.133 -13.203 1 94.25 37 CYS B N 1
ATOM 1201 C CA . CYS B 1 37 ? 1.17 -5.793 -11.953 1 94.25 37 CYS B CA 1
ATOM 1202 C C . CYS B 1 37 ? 1.797 -7.18 -11.875 1 94.25 37 CYS B C 1
ATOM 1204 O O . CYS B 1 37 ? 1.793 -7.922 -12.859 1 94.25 37 CYS B O 1
ATOM 1206 N N . LEU B 1 38 ? 2.307 -7.539 -10.664 1 90.19 38 LEU B N 1
ATOM 1207 C CA . LEU B 1 38 ? 2.734 -8.906 -10.398 1 90.19 38 LEU B CA 1
ATOM 1208 C C . LEU B 1 38 ? 1.604 -9.898 -10.68 1 90.19 38 LEU B C 1
ATOM 1210 O O . LEU B 1 38 ? 0.428 -9.547 -10.555 1 90.19 38 LEU B O 1
ATOM 1214 N N . SER B 1 39 ? 1.989 -11.094 -10.961 1 82.44 39 SER B N 1
ATOM 1215 C CA . SER B 1 39 ? 0.994 -12.133 -11.211 1 82.44 39 SE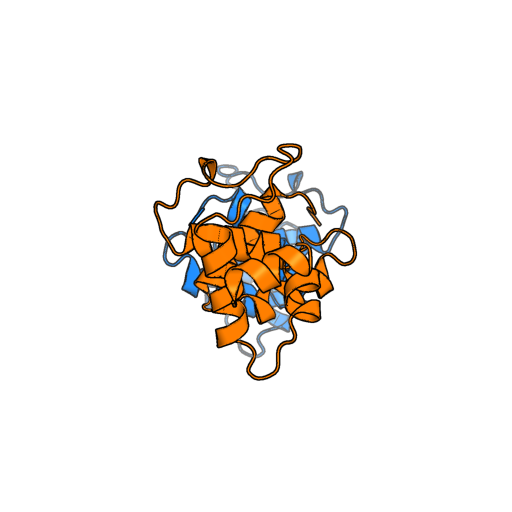R B CA 1
ATOM 1216 C C . SER B 1 39 ? 0.3 -12.555 -9.922 1 82.44 39 SER B C 1
ATOM 1218 O O . SER B 1 39 ? 0.85 -12.383 -8.828 1 82.44 39 SER B O 1
ATOM 1220 N N . ARG B 1 40 ? -0.857 -13.117 -10.133 1 81.38 40 ARG B N 1
ATOM 1221 C CA . ARG B 1 40 ? -1.607 -13.609 -8.984 1 81.38 40 ARG B CA 1
ATOM 1222 C C . ARG B 1 40 ? -0.794 -14.641 -8.203 1 81.38 40 ARG B C 1
ATOM 1224 O O . ARG B 1 40 ? -0.838 -14.672 -6.973 1 81.38 40 ARG B O 1
ATOM 1231 N N . PHE B 1 41 ? -0.092 -15.461 -8.852 1 75.19 41 PHE B N 1
ATOM 1232 C CA . PHE B 1 41 ? 0.728 -16.484 -8.211 1 75.19 41 PHE B CA 1
ATOM 1233 C C . PHE B 1 41 ? 1.826 -15.844 -7.371 1 75.19 41 PHE B C 1
ATOM 1235 O O . PHE B 1 41 ? 2.059 -16.25 -6.23 1 75.19 41 PHE B O 1
ATOM 1242 N N . THR B 1 42 ? 2.51 -14.883 -7.988 1 80.12 42 THR B N 1
ATOM 1243 C CA . THR B 1 42 ? 3.578 -14.195 -7.27 1 80.12 42 THR B CA 1
ATOM 1244 C C . THR B 1 42 ? 3.033 -13.492 -6.031 1 80.12 42 THR B C 1
ATOM 1246 O O . THR B 1 42 ? 3.646 -13.531 -4.961 1 80.12 42 THR B O 1
ATOM 1249 N N . ILE B 1 43 ? 1.841 -12.852 -6.164 1 87.88 43 ILE B N 1
ATOM 1250 C CA . ILE B 1 43 ? 1.199 -12.188 -5.031 1 87.88 43 ILE B CA 1
ATOM 1251 C C . ILE B 1 43 ? 0.876 -13.219 -3.951 1 87.88 43 ILE B C 1
ATOM 1253 O O . ILE B 1 43 ? 1.091 -12.969 -2.764 1 87.88 43 ILE B O 1
ATOM 1257 N N . PHE B 1 44 ? 0.429 -14.344 -4.324 1 80.62 44 PHE B N 1
ATOM 1258 C CA . PHE B 1 44 ? 0.135 -15.43 -3.396 1 80.62 44 PHE B CA 1
ATOM 1259 C C . PHE B 1 44 ? 1.387 -15.836 -2.625 1 80.62 44 PHE B C 1
ATOM 1261 O O . PHE B 1 44 ? 1.349 -15.984 -1.402 1 80.62 44 PHE B O 1
ATOM 1268 N N . LEU B 1 45 ? 2.422 -15.977 -3.346 1 77.31 45 LEU B N 1
ATOM 1269 C CA . LEU B 1 45 ? 3.668 -16.406 -2.721 1 77.31 45 LEU B CA 1
ATOM 1270 C C . LEU B 1 45 ? 4.117 -15.414 -1.657 1 77.31 45 LEU B C 1
ATOM 1272 O O . LEU B 1 45 ? 4.5 -15.812 -0.554 1 77.31 45 LEU B O 1
ATOM 1276 N N . TRP B 1 46 ? 4.094 -14.172 -2.01 1 85.19 46 TRP B N 1
ATOM 1277 C CA . TRP B 1 46 ? 4.555 -13.148 -1.081 1 85.19 46 TRP B CA 1
ATOM 1278 C C . TRP B 1 46 ? 3.586 -12.992 0.086 1 85.19 46 TRP B C 1
ATOM 1280 O O . TRP B 1 46 ? 4 -12.703 1.212 1 85.19 46 TRP B O 1
ATOM 1290 N N . ARG B 1 47 ? 2.318 -13.094 -0.211 1 84 47 ARG B N 1
ATOM 1291 C CA . ARG B 1 47 ? 1.352 -13.07 0.881 1 84 47 ARG B CA 1
ATOM 1292 C C . ARG B 1 47 ? 1.627 -1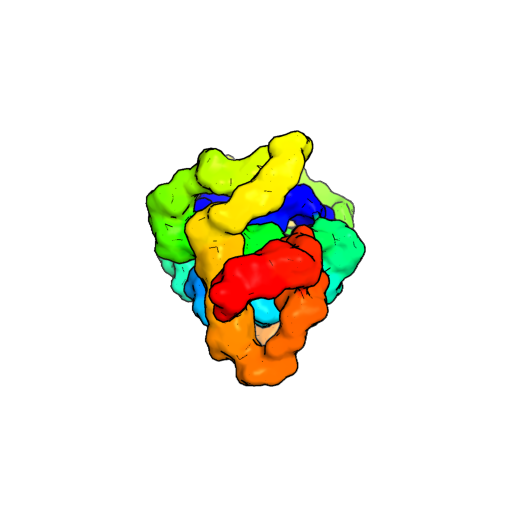4.18 1.886 1 84 47 ARG B C 1
ATOM 1294 O O . ARG B 1 47 ? 1.558 -13.961 3.098 1 84 47 ARG B O 1
ATOM 1301 N N . GLN B 1 48 ? 1.839 -15.367 1.436 1 76.56 48 GLN B N 1
ATOM 1302 C CA . GLN B 1 48 ? 2.172 -16.5 2.295 1 76.56 48 GLN B CA 1
ATOM 1303 C C . GLN B 1 48 ? 3.451 -16.234 3.086 1 76.56 48 GLN B C 1
ATOM 1305 O O . GLN B 1 48 ? 3.535 -16.562 4.27 1 76.56 48 GLN B O 1
ATOM 1310 N N . ARG B 1 49 ? 4.344 -15.656 2.369 1 76.25 49 ARG B N 1
ATOM 1311 C CA . ARG B 1 49 ? 5.621 -15.344 3 1 76.25 49 ARG B CA 1
ATOM 1312 C C . ARG B 1 49 ? 5.426 -14.398 4.188 1 76.25 49 ARG B C 1
ATOM 1314 O O . ARG B 1 49 ? 6.078 -14.562 5.223 1 76.25 49 ARG B O 1
ATOM 1321 N N . TYR B 1 50 ? 4.621 -13.445 3.998 1 82.56 50 TYR B N 1
ATOM 1322 C CA . TYR B 1 50 ? 4.418 -12.453 5.047 1 82.56 50 TYR B CA 1
ATOM 1323 C C . TYR B 1 50 ? 3.508 -12.992 6.141 1 82.56 50 TYR B C 1
ATOM 1325 O O . TYR B 1 50 ? 3.451 -12.438 7.242 1 82.56 50 TYR B O 1
ATOM 1333 N N . GLU B 1 51 ? 2.715 -13.883 5.793 1 71.88 51 GLU B N 1
ATOM 1334 C CA . GLU B 1 51 ? 1.942 -14.555 6.832 1 71.88 51 GLU B CA 1
ATOM 1335 C C . GLU B 1 51 ? 2.85 -15.367 7.754 1 71.88 51 GLU B C 1
ATOM 1337 O O . GLU B 1 51 ? 2.658 -15.375 8.977 1 71.88 51 GLU B O 1
ATOM 1342 N N . ALA B 1 52 ? 3.686 -16.188 7.027 1 63.56 52 ALA B N 1
ATOM 1343 C CA . ALA B 1 52 ? 4.547 -17.062 7.805 1 63.56 52 ALA B CA 1
ATOM 1344 C C . ALA B 1 52 ? 5.73 -16.312 8.391 1 63.56 52 ALA B C 1
ATOM 1346 O O . ALA B 1 52 ? 6.41 -15.562 7.688 1 63.56 52 ALA B O 1
ATOM 1347 N N . GLY B 1 53 ? 5.734 -15.172 9.148 1 51.31 53 GLY B N 1
ATOM 1348 C CA . GLY B 1 53 ? 6.961 -14.539 9.609 1 51.31 53 GLY B CA 1
ATOM 1349 C C . GLY B 1 53 ? 8.203 -15.086 8.938 1 51.31 53 GLY B C 1
ATOM 1350 O O . GLY B 1 53 ? 9.195 -14.375 8.773 1 51.31 53 GLY B O 1
ATOM 1351 N N . ARG B 1 54 ? 8.562 -16.375 8.945 1 45.12 54 ARG B N 1
ATOM 1352 C CA . ARG B 1 54 ? 9.828 -17.062 8.695 1 45.12 54 ARG B CA 1
ATOM 1353 C C . ARG B 1 54 ? 9.836 -17.719 7.32 1 45.12 54 ARG B C 1
ATOM 1355 O O . ARG B 1 54 ? 10.695 -18.547 7.027 1 45.12 54 ARG B O 1
ATOM 1362 N N . VAL B 1 55 ? 8.883 -17.516 6.52 1 42.19 55 VAL B N 1
ATOM 1363 C CA . VAL B 1 55 ? 9.07 -18.469 5.422 1 42.19 55 VAL B CA 1
ATOM 1364 C C . VAL B 1 55 ? 10.195 -17.984 4.512 1 42.19 55 VAL B C 1
ATOM 1366 O O . VAL B 1 55 ? 10.25 -16.812 4.148 1 42.19 55 VAL B O 1
ATOM 1369 N N . ASN B 1 56 ? 11.258 -18.562 4.512 1 40.62 56 ASN B N 1
ATOM 1370 C CA . ASN B 1 56 ? 12.469 -18.375 3.715 1 40.62 56 ASN B CA 1
ATOM 1371 C C . ASN B 1 56 ? 12.164 -18.422 2.221 1 40.62 56 ASN B C 1
ATOM 1373 O O . ASN B 1 56 ? 11.703 -19.453 1.712 1 40.62 56 ASN B O 1
ATOM 1377 N N . ILE B 1 57 ? 11.977 -17.219 1.641 1 44.66 57 ILE B N 1
ATOM 1378 C CA . ILE B 1 57 ? 11.773 -17.047 0.206 1 44.66 57 ILE B CA 1
ATOM 1379 C C . ILE B 1 57 ? 12.766 -17.938 -0.56 1 44.66 57 ILE B C 1
ATOM 1381 O O . ILE B 1 57 ? 12.5 -18.312 -1.703 1 44.66 57 ILE B O 1
ATOM 1385 N N . LYS B 1 58 ? 13.992 -18.031 0.022 1 46 58 LYS B N 1
ATOM 1386 C CA . LYS B 1 58 ? 14.992 -18.844 -0.651 1 46 58 LYS B CA 1
ATOM 1387 C C . LYS B 1 58 ? 14.375 -20.141 -1.181 1 46 58 LYS B C 1
ATOM 1389 O O . LYS B 1 58 ? 14.984 -20.844 -1.987 1 46 58 LYS B O 1
ATOM 1394 N N . ASP B 1 59 ? 13.305 -20.391 -0.631 1 45.81 59 ASP B N 1
ATOM 1395 C CA . ASP B 1 59 ? 12.695 -21.625 -1.132 1 45.81 59 ASP B CA 1
ATOM 1396 C C . ASP B 1 59 ? 11.844 -21.344 -2.369 1 45.81 59 ASP B C 1
ATOM 1398 O O . ASP B 1 59 ? 11.273 -22.266 -2.949 1 45.81 59 ASP B O 1
ATOM 1402 N N . PHE B 1 60 ? 11.758 -20.078 -2.652 1 47.84 60 PHE B N 1
ATOM 1403 C CA . PHE B 1 60 ? 10.992 -19.734 -3.85 1 47.84 60 PHE B CA 1
ATOM 1404 C C . PHE B 1 60 ? 11.828 -19.984 -5.105 1 47.84 60 PHE B C 1
ATOM 1406 O O . PHE B 1 60 ? 13.008 -19.625 -5.152 1 47.84 60 PHE B O 1
ATOM 1413 N N . PRO B 1 61 ? 11.258 -20.656 -6.051 1 46 61 PRO B N 1
ATOM 1414 C CA . PRO B 1 61 ? 12.062 -20.922 -7.246 1 46 61 PRO B CA 1
ATOM 1415 C C . PRO B 1 61 ? 12.508 -19.656 -7.957 1 46 61 PRO B C 1
ATOM 1417 O O . PRO B 1 61 ? 11.789 -18.641 -7.945 1 46 61 PRO B O 1
ATOM 1420 N N . ARG B 1 62 ? 13.773 -19.297 -8.125 1 42.09 62 ARG B N 1
ATOM 1421 C CA . ARG B 1 62 ? 14.352 -18.188 -8.883 1 42.09 62 ARG B CA 1
ATOM 1422 C C . ARG B 1 62 ? 13.914 -18.25 -10.344 1 42.09 62 ARG B C 1
ATOM 1424 O O . ARG B 1 62 ? 13.664 -19.328 -10.883 1 42.09 62 ARG B O 1
ATOM 1431 N N . PRO B 1 63 ? 13.641 -16.953 -10.875 1 39.19 63 PRO B N 1
ATOM 1432 C CA . PRO B 1 63 ? 13.461 -16.953 -12.328 1 39.19 63 PRO B CA 1
ATOM 1433 C C . PRO B 1 63 ? 14.602 -17.656 -13.062 1 39.19 63 PRO B C 1
ATOM 1435 O O . PRO B 1 63 ? 15.773 -17.438 -12.742 1 39.19 63 PRO B O 1
ATOM 1438 N N . GLY B 1 64 ? 14.281 -18.688 -13.93 1 40.59 64 GLY B N 1
ATOM 1439 C CA . GLY B 1 64 ? 15.203 -19.516 -14.68 1 40.59 64 GLY B CA 1
ATOM 1440 C C . GLY B 1 64 ? 15.266 -20.953 -14.172 1 40.59 64 GLY B C 1
ATOM 1441 O O . GLY B 1 64 ? 15.938 -21.797 -14.766 1 40.59 64 GLY B O 1
ATOM 1442 N N . GLN B 1 65 ? 15.234 -21.094 -12.938 1 43.41 65 GLN B N 1
ATOM 1443 C CA . GLN B 1 65 ? 15.305 -22.484 -12.539 1 43.41 65 GLN B CA 1
ATOM 1444 C C . GLN B 1 65 ? 14.102 -23.266 -13.062 1 43.41 65 GLN B C 1
ATOM 1446 O O . GLN B 1 65 ? 12.961 -22.859 -12.867 1 43.41 65 GLN B O 1
ATOM 1451 N N . ALA B 1 66 ? 14.203 -23.812 -14.125 1 42.47 66 ALA B N 1
ATOM 1452 C CA . ALA B 1 66 ? 13.32 -24.672 -14.93 1 42.47 66 ALA B CA 1
ATOM 1453 C C . ALA B 1 66 ? 12.227 -25.281 -14.07 1 42.47 66 ALA B C 1
ATOM 1455 O O . ALA B 1 66 ? 11.102 -25.469 -14.531 1 42.47 66 ALA B O 1
ATOM 1456 N N . HIS B 1 67 ? 12.445 -26.188 -12.984 1 43.41 67 HIS B N 1
ATOM 1457 C CA . HIS B 1 67 ? 11.453 -27.156 -12.516 1 43.41 67 HIS B CA 1
ATOM 1458 C C . HIS B 1 67 ? 10.375 -26.469 -11.688 1 43.41 67 HIS B C 1
ATOM 1460 O O . HIS B 1 67 ? 10.68 -25.797 -10.695 1 43.41 67 HIS B O 1
ATOM 1466 N N . VAL B 1 68 ? 9.477 -25.766 -12.359 1 47.91 68 VAL B N 1
ATOM 1467 C CA . VAL B 1 68 ? 8.297 -25.438 -11.57 1 47.91 68 VAL B CA 1
ATOM 1468 C C . VAL B 1 68 ? 8.133 -26.469 -10.445 1 47.91 68 VAL B C 1
ATOM 1470 O O . VAL B 1 68 ? 7.645 -27.578 -10.672 1 47.91 68 VAL B O 1
ATOM 1473 N N . VAL B 1 69 ? 9.164 -26.906 -9.734 1 48.44 69 VAL B N 1
ATOM 1474 C CA . VAL B 1 69 ? 9.117 -27.781 -8.57 1 48.44 69 VAL B CA 1
ATOM 1475 C C . VAL B 1 69 ? 7.922 -27.422 -7.691 1 48.44 69 VAL B C 1
ATOM 1477 O O . VAL B 1 69 ? 7.758 -26.266 -7.297 1 48.44 69 VAL B O 1
ATOM 1480 N N . ILE B 1 70 ? 6.859 -28.312 -7.984 1 58.22 70 ILE B N 1
ATOM 1481 C CA . ILE B 1 70 ? 5.805 -28.422 -6.98 1 58.22 70 ILE B CA 1
ATOM 1482 C C . ILE B 1 70 ? 6.41 -28.281 -5.586 1 58.22 70 ILE B C 1
ATOM 1484 O O . ILE B 1 70 ? 7.086 -29.188 -5.105 1 58.22 70 ILE B O 1
ATOM 1488 N N . SER B 1 71 ? 6.703 -27.109 -5.277 1 67.25 71 SER B N 1
ATOM 1489 C CA . SER B 1 71 ? 7.148 -26.875 -3.904 1 67.25 71 SER B CA 1
ATOM 1490 C C . SER B 1 71 ? 5.961 -26.797 -2.947 1 67.25 71 SER B C 1
ATOM 1492 O O . SER B 1 71 ? 4.809 -26.828 -3.377 1 67.25 71 SER B O 1
ATOM 1494 N N . SER B 1 72 ? 6.355 -26.969 -1.688 1 71.5 72 SER B N 1
ATOM 1495 C CA . SER B 1 72 ? 5.332 -26.828 -0.66 1 71.5 72 SER B CA 1
ATOM 1496 C C . SER B 1 72 ? 4.574 -25.516 -0.814 1 71.5 72 SER B C 1
ATOM 1498 O O . SER B 1 72 ? 3.367 -25.453 -0.569 1 71.5 72 SER B O 1
ATOM 1500 N N . ALA B 1 73 ? 5.27 -24.625 -1.442 1 69.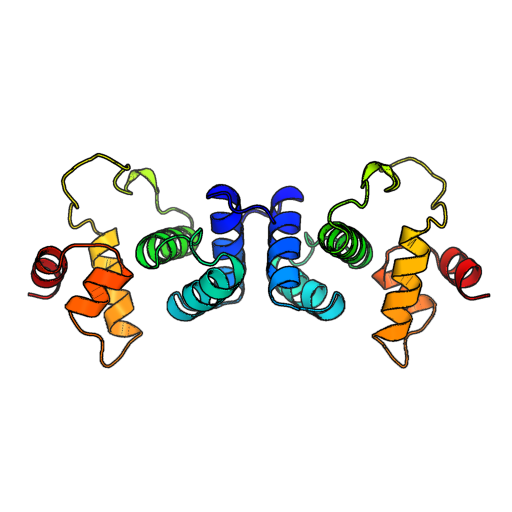38 73 ALA B N 1
ATOM 1501 C CA . ALA B 1 73 ? 4.641 -23.312 -1.621 1 69.38 73 ALA B CA 1
ATOM 1502 C C . ALA B 1 73 ? 3.598 -23.359 -2.732 1 69.38 73 ALA B C 1
ATOM 1504 O O . ALA B 1 73 ? 2.512 -22.797 -2.594 1 69.38 73 ALA B O 1
ATOM 1505 N N . THR B 1 74 ? 4.02 -24.062 -3.818 1 74.31 74 THR B N 1
ATOM 1506 C CA . THR B 1 74 ? 3.088 -24.172 -4.938 1 74.31 74 THR B CA 1
ATOM 1507 C C . THR B 1 74 ? 1.844 -24.953 -4.527 1 74.31 74 THR B C 1
ATOM 1509 O O . THR B 1 74 ? 0.722 -24.562 -4.852 1 74.31 74 THR B O 1
ATOM 1512 N N . ILE B 1 75 ? 2.104 -25.953 -3.803 1 76.31 75 ILE B N 1
ATOM 1513 C CA . ILE B 1 75 ? 0.999 -26.797 -3.342 1 76.31 75 ILE B CA 1
ATOM 1514 C C . ILE B 1 75 ? 0.071 -25.969 -2.449 1 76.31 75 ILE B C 1
ATOM 1516 O O . ILE B 1 75 ? -1.15 -26.016 -2.611 1 76.31 75 ILE B O 1
ATOM 1520 N N . SER B 1 76 ? 0.693 -25.219 -1.568 1 74.81 76 SER B N 1
ATOM 1521 C CA . SER B 1 76 ? -0.089 -24.391 -0.659 1 74.81 76 SER B CA 1
ATOM 1522 C C . SER B 1 76 ? -0.902 -23.344 -1.422 1 74.81 76 SER B C 1
ATOM 1524 O O . SER B 1 76 ? -2.053 -23.078 -1.074 1 74.81 76 SER B O 1
ATOM 1526 N N . ALA B 1 77 ? -0.282 -22.906 -2.406 1 77.5 77 ALA B N 1
ATOM 1527 C CA . ALA B 1 77 ? -0.951 -21.891 -3.203 1 77.5 77 ALA B CA 1
ATOM 1528 C C . ALA B 1 77 ? -2.17 -22.453 -3.92 1 77.5 77 ALA B C 1
ATOM 1530 O O . ALA B 1 77 ? -3.236 -21.844 -3.938 1 77.5 77 ALA B O 1
ATOM 1531 N N . VAL B 1 78 ? -1.937 -23.578 -4.492 1 78.69 78 VAL B N 1
ATOM 1532 C CA . VAL B 1 78 ? -3.031 -24.25 -5.188 1 78.69 78 VAL B CA 1
ATOM 1533 C C . VAL B 1 78 ? -4.16 -24.547 -4.203 1 78.69 78 VAL B C 1
ATOM 1535 O O . VAL B 1 78 ? -5.328 -24.266 -4.48 1 78.69 78 VAL B O 1
ATOM 1538 N N . ASP B 1 79 ? -3.787 -25 -3.082 1 78.88 79 ASP B N 1
ATOM 1539 C CA . ASP B 1 79 ? -4.762 -25.359 -2.057 1 78.88 79 ASP B CA 1
ATOM 1540 C C . ASP B 1 79 ? -5.551 -24.141 -1.598 1 78.88 79 ASP B C 1
ATOM 1542 O O . ASP B 1 79 ? -6.77 -24.219 -1.408 1 78.88 79 ASP B O 1
ATOM 1546 N N . GLU B 1 80 ? -4.844 -23.156 -1.382 1 78 80 GLU B N 1
ATOM 1547 C CA . GLU B 1 80 ? -5.488 -21.938 -0.909 1 78 80 GLU B CA 1
ATOM 1548 C C . GLU B 1 80 ? -6.484 -21.406 -1.936 1 78 80 GLU B C 1
ATOM 1550 O O . GLU B 1 80 ? -7.582 -20.969 -1.579 1 78 80 GLU B O 1
ATOM 1555 N N . LEU B 1 81 ? -6.141 -21.422 -3.143 1 76.94 81 LEU B N 1
ATOM 1556 C CA . LEU B 1 81 ? -7.027 -20.922 -4.191 1 76.94 81 LEU B CA 1
ATOM 1557 C C . LEU B 1 81 ? -8.305 -21.766 -4.262 1 76.94 81 LEU B C 1
ATOM 1559 O O . LEU B 1 81 ? -9.391 -21.219 -4.449 1 76.94 81 LEU B O 1
ATOM 1563 N N . ILE B 1 82 ? -8.047 -23 -4.117 1 78.38 82 ILE B N 1
ATOM 1564 C CA . ILE B 1 82 ? -9.18 -23.922 -4.137 1 78.38 82 ILE B CA 1
ATOM 1565 C C . ILE B 1 82 ? -10.117 -23.609 -2.971 1 78.38 82 ILE B C 1
ATOM 1567 O O . ILE B 1 82 ? -11.344 -23.641 -3.123 1 78.38 82 ILE B O 1
ATOM 1571 N N . ARG B 1 83 ? -9.508 -23.188 -1.953 1 75.88 83 ARG B N 1
ATOM 1572 C CA . ARG B 1 83 ? -10.289 -22.906 -0.751 1 75.88 83 ARG B CA 1
ATOM 1573 C C . ARG B 1 83 ? -11 -21.562 -0.868 1 75.88 83 ARG B C 1
ATOM 1575 O O . ARG B 1 83 ? -12.117 -21.406 -0.373 1 75.88 83 ARG B O 1
ATOM 1582 N N . GLN B 1 84 ? -10.453 -20.75 -1.462 1 71.25 84 GLN B N 1
ATOM 1583 C CA . GLN B 1 84 ? -10.977 -19.391 -1.528 1 71.25 84 GLN B CA 1
ATOM 1584 C C . GLN B 1 84 ? -12.062 -19.266 -2.596 1 71.25 84 GLN B C 1
ATOM 1586 O O . GLN B 1 84 ? -13.008 -18.484 -2.445 1 71.25 84 GLN B O 1
ATOM 1591 N N . ILE B 1 85 ? -11.844 -20.047 -3.686 1 66.75 85 ILE B N 1
ATOM 1592 C CA . ILE B 1 85 ? -12.766 -19.906 -4.809 1 66.75 85 ILE B CA 1
ATOM 1593 C C . ILE B 1 85 ? -13.523 -21.219 -5.004 1 66.75 85 ILE B C 1
ATOM 1595 O O . ILE B 1 85 ? -12.922 -22.25 -5.312 1 66.75 85 ILE B O 1
ATOM 1599 N N . GLN B 1 86 ? -14.727 -21.188 -4.672 1 70.44 86 GLN B N 1
ATOM 1600 C CA . GLN B 1 86 ? -15.562 -22.391 -4.641 1 70.44 86 GLN B CA 1
ATOM 1601 C C . GLN B 1 86 ? -15.562 -23.094 -5.988 1 70.44 86 GLN B C 1
ATOM 1603 O O . GLN B 1 86 ? -15.461 -24.328 -6.047 1 70.44 86 GLN B O 1
ATOM 1608 N N . ARG B 1 87 ? -15.625 -22.344 -7.195 1 76.75 87 ARG B N 1
ATOM 1609 C CA . ARG B 1 87 ? -15.75 -22.969 -8.508 1 76.75 87 ARG B CA 1
ATOM 1610 C C . ARG B 1 87 ? -14.57 -22.609 -9.398 1 76.75 87 ARG B C 1
ATOM 1612 O O . ARG B 1 87 ? -14.75 -22.203 -10.555 1 76.75 87 ARG B O 1
ATOM 1619 N N . ILE B 1 88 ? -13.43 -22.891 -8.773 1 79.62 88 ILE B N 1
ATOM 1620 C CA . ILE B 1 88 ? -12.25 -22.578 -9.578 1 79.62 88 ILE B CA 1
ATOM 1621 C C . ILE B 1 88 ? -11.844 -23.797 -10.398 1 79.62 88 ILE B C 1
ATOM 1623 O O . ILE B 1 88 ? -11.922 -24.922 -9.922 1 79.62 88 ILE B O 1
ATOM 1627 N N . THR B 1 89 ? -11.445 -23.531 -11.656 1 83.06 89 THR B N 1
ATOM 1628 C CA . THR B 1 89 ? -11.016 -24.609 -12.531 1 83.06 89 THR B CA 1
ATOM 1629 C C . THR B 1 89 ? -9.492 -24.75 -12.516 1 83.06 89 THR B C 1
ATOM 1631 O O . THR B 1 89 ? -8.789 -23.812 -12.133 1 83.06 89 THR B O 1
ATOM 1634 N N . THR B 1 90 ? -9.102 -26 -12.953 1 86.62 90 THR B N 1
ATOM 1635 C CA . THR B 1 90 ? -7.668 -26.234 -13.062 1 86.62 90 THR B CA 1
ATOM 1636 C C . THR B 1 90 ? -7.016 -25.203 -13.984 1 86.62 90 THR B C 1
ATOM 1638 O O . THR B 1 90 ? -5.902 -24.75 -13.719 1 86.62 90 THR B O 1
ATOM 1641 N N . ARG B 1 91 ? -7.734 -24.828 -14.961 1 84.25 91 ARG B N 1
ATOM 1642 C CA . ARG B 1 91 ? -7.223 -23.828 -15.898 1 84.25 91 ARG B CA 1
ATOM 1643 C C . ARG B 1 91 ? -7.086 -22.469 -15.234 1 84.25 91 ARG B C 1
ATOM 1645 O O . ARG B 1 91 ? -6.082 -21.781 -15.422 1 84.25 91 ARG B O 1
ATOM 1652 N N . GLU B 1 92 ? -8.016 -22.141 -14.484 1 79.44 92 GLU B N 1
ATOM 1653 C CA . GLU B 1 92 ? -7.996 -20.844 -13.789 1 79.44 92 GLU B CA 1
ATOM 1654 C C . GLU B 1 92 ? -6.875 -20.797 -12.758 1 79.44 92 GLU B C 1
ATOM 1656 O O . GLU B 1 92 ? -6.199 -19.766 -12.617 1 79.44 92 GLU B O 1
ATOM 1661 N N . ILE B 1 93 ? -6.734 -21.906 -12.109 1 81 93 ILE B N 1
ATOM 1662 C CA . ILE B 1 93 ? -5.656 -21.984 -11.133 1 81 93 ILE B CA 1
ATOM 1663 C C . ILE B 1 93 ? -4.312 -21.797 -11.828 1 81 93 ILE B C 1
ATOM 1665 O O . ILE B 1 93 ? -3.467 -21.031 -11.367 1 81 93 ILE B O 1
ATOM 1669 N N . ALA B 1 94 ? -4.215 -22.438 -12.969 1 80.44 94 ALA B N 1
ATOM 1670 C CA . ALA B 1 94 ? -2.975 -22.391 -13.742 1 80.44 94 ALA B CA 1
ATOM 1671 C C . ALA B 1 94 ? -2.674 -20.969 -14.195 1 80.44 94 ALA B C 1
ATOM 1673 O O . ALA B 1 94 ? -1.539 -20.5 -14.07 1 80.44 94 ALA B O 1
ATOM 1674 N N . VAL B 1 95 ? -3.691 -20.344 -14.625 1 73.94 95 VAL B N 1
ATOM 1675 C CA . VAL B 1 95 ? -3.547 -18.969 -15.109 1 73.94 95 VAL B CA 1
ATOM 1676 C C . VAL B 1 95 ? -3.207 -18.047 -13.945 1 73.94 95 VAL B C 1
ATOM 1678 O O . VAL B 1 95 ? -2.281 -17.234 -14.039 1 73.94 95 VAL B O 1
ATOM 1681 N N . GLU B 1 96 ? -3.949 -18.203 -12.906 1 71.81 96 GLU B N 1
ATOM 1682 C CA . GLU B 1 96 ? -3.809 -17.328 -11.75 1 71.81 96 GLU B CA 1
ATOM 1683 C C . GLU B 1 96 ? -2.416 -17.438 -11.141 1 71.81 96 GLU B C 1
ATOM 1685 O O . GLU B 1 96 ? -1.849 -16.453 -10.688 1 71.81 96 GLU B O 1
ATOM 1690 N N . LEU B 1 97 ? -1.922 -18.625 -11.117 1 74.25 97 LEU B N 1
ATOM 1691 C CA . LEU B 1 97 ? -0.644 -18.859 -10.453 1 74.25 97 LEU B CA 1
ATOM 1692 C C . LEU B 1 97 ? 0.496 -18.906 -11.469 1 74.25 97 LEU B C 1
ATOM 1694 O O . LEU B 1 97 ? 1.662 -19.031 -11.094 1 74.25 97 LEU B O 1
ATOM 1698 N N . SER B 1 98 ? 0.125 -18.719 -12.758 1 72.06 98 SER B N 1
ATOM 1699 C CA . SER B 1 98 ? 1.089 -18.766 -13.852 1 72.06 98 SER B CA 1
ATOM 1700 C C . SER B 1 98 ? 1.895 -20.047 -13.836 1 72.06 98 SER B C 1
ATOM 1702 O O . SER B 1 98 ? 3.125 -20.031 -13.914 1 72.06 98 SER B O 1
ATOM 1704 N N . ILE B 1 99 ? 1.254 -21.125 -13.578 1 74.25 99 ILE B N 1
ATOM 1705 C CA . ILE B 1 99 ? 1.835 -22.469 -13.672 1 74.25 99 ILE B CA 1
ATOM 1706 C C . ILE B 1 99 ? 1.074 -23.281 -14.711 1 74.25 99 ILE B C 1
ATOM 1708 O O . ILE B 1 99 ? 0.011 -22.875 -15.18 1 74.25 99 ILE B O 1
ATOM 1712 N N . SER B 1 100 ? 1.711 -24.344 -15.148 1 78.81 100 SER B N 1
ATOM 1713 C CA . SER B 1 100 ? 1.074 -25.156 -16.188 1 78.81 100 SER B CA 1
ATOM 1714 C C . SER B 1 100 ? -0.127 -25.906 -15.625 1 78.81 100 SER B C 1
ATOM 1716 O O . SER B 1 100 ? -0.169 -26.234 -14.43 1 78.81 100 SER B O 1
ATOM 1718 N N . LYS B 1 101 ? -1.057 -26.219 -16.516 1 84.12 101 LYS B N 1
ATOM 1719 C CA . LYS B 1 101 ? -2.197 -27.047 -16.141 1 84.12 101 LYS B CA 1
ATOM 1720 C C . LYS B 1 101 ? -1.736 -28.406 -15.602 1 84.12 101 LYS B C 1
ATOM 1722 O O . LYS B 1 101 ? -2.355 -28.953 -14.695 1 84.12 101 LYS B O 1
ATOM 1727 N N . GLY B 1 102 ? -0.726 -28.875 -16.203 1 81 102 GLY B N 1
ATOM 1728 C CA . GLY B 1 102 ? -0.176 -30.141 -15.75 1 81 102 GLY B CA 1
ATOM 1729 C C . GLY B 1 102 ? 0.293 -30.109 -14.305 1 81 102 GLY B C 1
ATOM 1730 O O . GLY B 1 102 ? 0.054 -31.062 -13.547 1 81 102 GLY B O 1
ATOM 1731 N N . THR B 1 103 ? 0.861 -29.062 -13.945 1 78.31 103 THR B N 1
ATOM 1732 C CA . THR B 1 103 ? 1.322 -28.891 -12.57 1 78.31 103 THR B CA 1
ATOM 1733 C C . THR B 1 103 ? 0.143 -28.875 -11.602 1 78.31 103 THR B C 1
ATOM 1735 O O . THR B 1 103 ? 0.186 -29.516 -10.555 1 78.31 103 THR B O 1
ATOM 1738 N N . VAL B 1 104 ? -0.848 -28.219 -11.992 1 82.81 104 VAL B N 1
ATOM 1739 C CA . VAL B 1 104 ? -2.049 -28.156 -11.164 1 82.81 104 VAL B CA 1
ATOM 1740 C C . VAL B 1 104 ? -2.648 -29.562 -11.031 1 82.81 104 VAL B C 1
ATOM 1742 O O . VAL B 1 104 ? -3.02 -29.969 -9.93 1 82.81 104 VAL B O 1
ATOM 1745 N N . HIS B 1 105 ? -2.643 -30.266 -12.086 1 82.25 105 HIS B N 1
ATOM 1746 C CA . HIS B 1 105 ? -3.178 -31.625 -12.078 1 82.25 105 HIS B CA 1
ATOM 1747 C C . HIS B 1 105 ? -2.369 -32.531 -11.156 1 82.25 105 HIS B C 1
ATOM 1749 O O . HIS B 1 105 ? -2.934 -33.375 -10.445 1 82.25 105 HIS B O 1
ATOM 1755 N N . HIS B 1 106 ? -1.15 -32.281 -11.195 1 80.44 106 HIS B N 1
ATOM 1756 C CA . HIS B 1 106 ? -0.25 -33.062 -10.375 1 80.44 106 HIS B CA 1
ATOM 1757 C C . HIS B 1 106 ? -0.507 -32.844 -8.891 1 80.44 106 HIS B C 1
ATOM 1759 O O . HIS B 1 106 ? -0.42 -33.781 -8.086 1 80.44 106 HIS B O 1
ATOM 1765 N N . ILE B 1 107 ? -0.892 -31.75 -8.578 1 79.94 107 ILE B N 1
ATOM 1766 C CA . ILE B 1 107 ? -1.094 -31.359 -7.188 1 79.94 107 ILE B CA 1
ATOM 1767 C C . ILE B 1 107 ? -2.453 -31.859 -6.703 1 79.94 107 ILE B C 1
ATOM 1769 O O . ILE B 1 107 ? -2.58 -32.344 -5.578 1 79.94 107 ILE B O 1
ATOM 1773 N N . ILE B 1 108 ? -3.465 -31.75 -7.457 1 81.38 108 ILE B N 1
ATOM 1774 C CA . ILE B 1 108 ? -4.824 -32.062 -7.047 1 81.38 108 ILE B CA 1
ATOM 1775 C C . ILE B 1 108 ? -5.023 -33.594 -7.066 1 81.38 108 ILE B C 1
ATOM 1777 O O . ILE B 1 108 ? -5.781 -34.125 -6.262 1 81.38 108 ILE B O 1
ATOM 1781 N N . HIS B 1 109 ? -4.453 -34.25 -8.008 1 69.5 109 HIS B N 1
ATOM 1782 C CA . HIS B 1 109 ? -4.598 -35.688 -8.125 1 69.5 109 HIS B CA 1
ATOM 1783 C C . HIS B 1 109 ? -3.303 -36.406 -7.75 1 69.5 109 HIS B C 1
ATOM 1785 O O . HIS B 1 109 ? -3.334 -37.469 -7.117 1 69.5 109 HIS B O 1
#

Sequence (218 aa):
MDFSRSAQRTVIQFLRAEGEHVSQIYRRMKEVYGEQCLSRFTIFLWRQRYEAGRVNIKDFPRPGQAHVVISSATISAVDELIRQIQRITTREIAVELSISKGTVHHIIHMDFSRSAQRTVIQFLRAEGEHVSQIYRRMKEVYGEQCLSRFTIFLWRQRYEAGRVNIKDFPRPGQAHVVISSATISAVDELIRQIQRITTREIAVELSISKGTVHHIIH

Secondary structu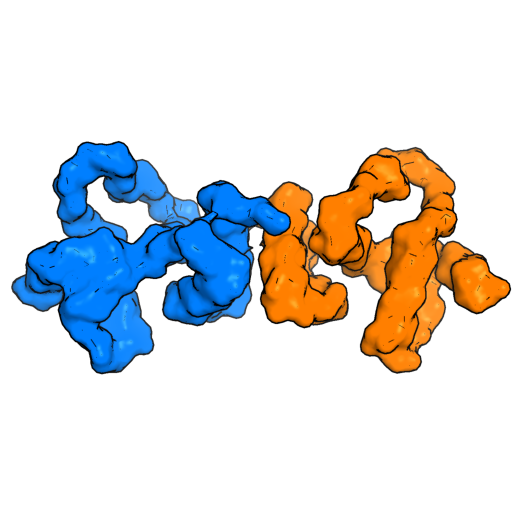re (DSSP, 8-state):
----HHHHHHHHHHHHHTT--HHHHHHHHHHHHGGGSPPHHHHHHHHHHHHSTT--GGGSPPTT-------HHHHHHHHHHHHH-TT--HHHHHHHHT--HHHHHHHH-/----HHHHHHHHHHHHHTT--HHHHHHHHHHHHGGGSPPHHHHHHHHHHHHSTT--GGGSPPTT-------HHHHHHHHHHHHH-TT--HHHHHHHHT--HHHHHHHH-

Foldseek 3Di:
DDLDPVVLLVQLLVVVVVVDDLVVSQVVQCVVNPPSGDASQVSQLSSVCSVVVDDPCVVPDDPPPPPPPPDPSVLVQLVVVCVVDVDADLVNSCRRNVHDSVSSVVNVD/DDLDPVVLLVQLLVVVVVVDDLVVSQVVQCVVNPPSGDFSQVSQLSSVCNVVVDDDCVVPDDPPPPPPPPDPSLLVQLVVVCVVDVDDDLVNSCRRNVHDSVSSVVNVD

Nearest PDB structures (foldseek):
  7s03-assembly1_A-2  TM=4.859E-01  e=1.411E-03  Homo sapiens
  5hoo-assembly1_B  TM=4.894E-01  e=1.226E-02  Drosophila mauritiana
  4u7b-assembly2_G-2  TM=4.910E-01  e=1.607E-02  Drosophila mauritiana
  4pcq-assembly2_C  TM=8.195E-01  e=3.215E+00  Mycobacterium tuberculosis H37Rv
  4zzl-assembly1_A  TM=7.039E-01  e=6.854E+00  Pseudomonas aeruginosa

pLDDT: mean 77.4, std 16.36, range [39.19, 97.06]

InterPro domains:
  IPR009057 Homedomain-like superfamily [SSF46689] (11-109)
  IPR041426 Mos1 transposase, HTH domain [PF17906] (7-53)
  IPR052709 Transposase-Methyltransferase Hybrid [PTHR46060] (5-109)

Organism: Araneus ventricosus (NCBI:txid182803)